Protein AF-A0A6M0CQG5-F1 (afdb_monomer_lite)

Structure (mmCIF, N/CA/C/O backbone):
data_AF-A0A6M0CQG5-F1
#
_entry.id   AF-A0A6M0CQG5-F1
#
loop_
_atom_site.group_PDB
_atom_site.id
_atom_site.type_symbol
_atom_site.label_atom_id
_atom_site.label_alt_id
_atom_site.label_comp_id
_atom_site.label_asym_id
_atom_site.label_entity_id
_atom_site.label_seq_id
_atom_site.pdbx_PDB_ins_code
_atom_site.Cartn_x
_atom_site.Cartn_y
_atom_site.Cartn_z
_atom_site.occupancy
_atom_site.B_iso_or_equiv
_atom_site.auth_seq_id
_atom_site.auth_comp_id
_atom_site.auth_asym_id
_atom_site.auth_atom_id
_atom_site.pdbx_PDB_model_num
ATOM 1 N N . MET A 1 1 ? -0.048 -61.254 57.001 1.00 40.28 1 MET A N 1
ATOM 2 C CA . MET A 1 1 ? 1.235 -60.521 56.912 1.00 40.28 1 MET A CA 1
ATOM 3 C C . MET A 1 1 ? 1.078 -59.416 55.870 1.00 40.28 1 MET A C 1
ATOM 5 O O . MET A 1 1 ? 0.752 -59.764 54.742 1.00 40.28 1 MET A O 1
ATOM 9 N N . PRO A 1 2 ? 1.202 -58.123 56.225 1.00 44.41 2 PRO A N 1
ATOM 10 C CA . PRO A 1 2 ? 0.969 -57.006 55.307 1.00 44.41 2 PRO A CA 1
ATOM 11 C C . PRO A 1 2 ? 2.276 -56.509 54.656 1.00 44.41 2 PRO A C 1
ATOM 13 O O . PRO A 1 2 ? 3.336 -56.550 55.277 1.00 44.41 2 PRO A O 1
ATOM 16 N N . ARG A 1 3 ? 2.204 -56.022 53.411 1.00 35.88 3 ARG A N 1
ATOM 17 C CA . ARG A 1 3 ? 3.265 -55.285 52.691 1.00 35.88 3 ARG A CA 1
ATOM 18 C C . ARG A 1 3 ? 2.619 -54.230 51.762 1.00 35.88 3 ARG A C 1
ATOM 20 O O . ARG A 1 3 ? 1.436 -54.364 51.466 1.00 35.88 3 ARG A O 1
ATOM 27 N N . PRO A 1 4 ? 3.333 -53.147 51.406 1.00 47.31 4 PRO A N 1
ATOM 28 C CA . PRO A 1 4 ? 2.963 -51.796 51.838 1.00 47.31 4 PRO A CA 1
ATOM 29 C C . PRO A 1 4 ? 2.294 -50.923 50.764 1.00 47.31 4 PRO A C 1
ATOM 31 O O . PRO A 1 4 ? 2.502 -51.101 49.568 1.00 47.31 4 PRO A O 1
ATOM 34 N N . LEU A 1 5 ? 1.544 -49.923 51.243 1.00 47.56 5 LEU A N 1
ATOM 35 C CA . LEU A 1 5 ? 0.998 -48.798 50.481 1.00 47.56 5 LEU A CA 1
ATOM 36 C C . LEU A 1 5 ? 2.144 -47.901 49.979 1.00 47.56 5 LEU A C 1
ATOM 38 O O . LEU A 1 5 ? 2.917 -47.378 50.782 1.00 47.56 5 LEU A O 1
ATOM 42 N N . THR A 1 6 ? 2.248 -47.694 48.668 1.00 47.50 6 THR A N 1
ATOM 43 C CA . THR A 1 6 ? 3.135 -46.682 48.076 1.00 47.50 6 THR A CA 1
ATOM 44 C C . THR A 1 6 ? 2.343 -45.388 47.885 1.00 47.50 6 THR A C 1
ATOM 46 O O . THR A 1 6 ? 1.406 -45.346 47.092 1.00 47.50 6 THR A O 1
ATOM 49 N N . LEU A 1 7 ? 2.697 -44.341 48.637 1.00 46.81 7 LEU A N 1
ATOM 50 C CA . LEU A 1 7 ? 2.220 -42.975 48.413 1.00 46.81 7 LEU A CA 1
ATOM 51 C C . LEU A 1 7 ? 2.876 -42.415 47.141 1.00 46.81 7 LEU A C 1
ATOM 53 O O . LEU A 1 7 ? 4.097 -42.295 47.079 1.00 46.81 7 LEU A O 1
ATOM 57 N N . LEU A 1 8 ? 2.063 -42.043 46.152 1.00 46.59 8 LEU A N 1
ATOM 58 C CA . LEU A 1 8 ? 2.478 -41.226 45.011 1.00 46.59 8 LEU A CA 1
ATOM 59 C C . LEU A 1 8 ? 2.167 -39.758 45.318 1.00 46.59 8 LEU A C 1
ATOM 61 O O . LEU A 1 8 ? 1.016 -39.328 45.303 1.00 46.59 8 LEU A O 1
ATOM 65 N N . THR A 1 9 ? 3.213 -38.993 45.611 1.00 47.16 9 THR A N 1
ATOM 66 C CA . THR A 1 9 ? 3.188 -37.536 45.737 1.00 47.16 9 THR A CA 1
ATOM 67 C C . THR A 1 9 ? 3.058 -36.925 44.339 1.00 47.16 9 THR A C 1
ATOM 69 O O . THR A 1 9 ? 4.005 -36.940 43.554 1.00 47.16 9 THR A O 1
ATOM 72 N N . GLY A 1 10 ? 1.873 -36.413 44.002 1.00 45.50 10 GLY A N 1
ATOM 73 C CA . GLY A 1 10 ? 1.642 -35.660 42.770 1.00 45.50 10 GLY A CA 1
ATOM 74 C C . GLY A 1 10 ? 2.235 -34.256 42.876 1.00 45.50 10 GLY A C 1
ATOM 75 O O . GLY A 1 10 ? 1.759 -33.438 43.659 1.00 45.50 10 GLY A O 1
ATOM 76 N N . ALA A 1 11 ? 3.281 -33.978 42.099 1.00 49.19 11 ALA A N 1
ATOM 77 C CA . ALA A 1 11 ? 3.847 -32.643 41.955 1.00 49.19 11 ALA A CA 1
ATOM 78 C C . ALA A 1 11 ? 2.941 -31.782 41.056 1.00 49.19 11 ALA A C 1
ATOM 80 O O . ALA A 1 11 ? 2.799 -32.053 39.863 1.00 49.19 11 ALA A O 1
ATOM 81 N N . CYS A 1 12 ? 2.333 -30.737 41.621 1.00 42.34 12 CYS A N 1
ATOM 82 C CA . CYS A 1 12 ? 1.650 -29.696 40.857 1.00 42.34 12 CYS A CA 1
ATOM 83 C C . CYS A 1 12 ? 2.680 -28.876 40.064 1.00 42.34 12 CYS A C 1
ATOM 85 O O . CYS A 1 12 ? 3.416 -28.073 40.636 1.00 42.34 12 CYS A O 1
ATOM 87 N N . LEU A 1 13 ? 2.719 -29.058 38.744 1.00 48.38 13 LEU A N 1
ATOM 88 C CA . LEU A 1 13 ? 3.405 -28.153 37.822 1.00 48.38 13 LEU A CA 1
ATOM 89 C C . LEU A 1 13 ? 2.593 -26.858 37.711 1.00 48.38 13 LEU A C 1
ATOM 91 O O . LEU A 1 13 ? 1.564 -26.806 37.040 1.00 48.38 13 LEU A O 1
ATOM 95 N N . ALA A 1 14 ? 3.062 -25.809 38.385 1.00 48.59 14 ALA A N 1
ATOM 96 C CA . ALA A 1 14 ? 2.605 -24.448 38.155 1.00 48.59 14 ALA A CA 1
ATOM 97 C C . ALA A 1 14 ? 3.059 -24.010 36.753 1.00 48.59 14 ALA A C 1
ATOM 99 O O . ALA A 1 14 ? 4.226 -23.685 36.533 1.00 48.59 14 ALA A O 1
ATOM 100 N N . ALA A 1 15 ? 2.140 -24.047 35.789 1.00 46.91 15 ALA A N 1
ATOM 101 C CA . ALA A 1 15 ? 2.347 -23.466 34.472 1.00 46.91 15 ALA A CA 1
ATOM 102 C C . ALA A 1 15 ? 2.323 -21.937 34.605 1.00 46.91 15 ALA A C 1
ATOM 104 O O . ALA A 1 15 ? 1.262 -21.316 34.647 1.00 46.91 15 ALA A O 1
ATOM 105 N N . SER A 1 16 ? 3.502 -21.328 34.711 1.00 46.59 16 SER A N 1
ATOM 106 C CA . SER A 1 16 ? 3.656 -19.881 34.590 1.00 46.59 16 SER A CA 1
ATOM 107 C C . SER A 1 16 ? 3.283 -19.467 33.168 1.00 46.59 16 SER A C 1
ATOM 109 O O . SER A 1 16 ? 4.044 -19.686 32.227 1.00 46.59 16 SER A O 1
ATOM 111 N N . CYS A 1 17 ? 2.100 -18.875 33.011 1.00 40.91 17 CYS A N 1
ATOM 112 C CA . CYS A 1 17 ? 1.673 -18.201 31.792 1.00 40.91 17 CYS A CA 1
ATOM 113 C C . CYS A 1 17 ? 2.569 -16.976 31.564 1.00 40.91 17 CYS A C 1
ATOM 115 O O . CYS A 1 17 ? 2.240 -15.865 31.975 1.00 40.91 17 CYS A O 1
ATOM 117 N N . ILE A 1 18 ? 3.725 -17.171 30.930 1.00 47.09 18 ILE A N 1
ATOM 118 C CA . ILE A 1 18 ? 4.478 -16.070 30.335 1.00 47.09 18 ILE A CA 1
ATOM 119 C C . ILE A 1 18 ? 3.593 -15.566 29.198 1.00 4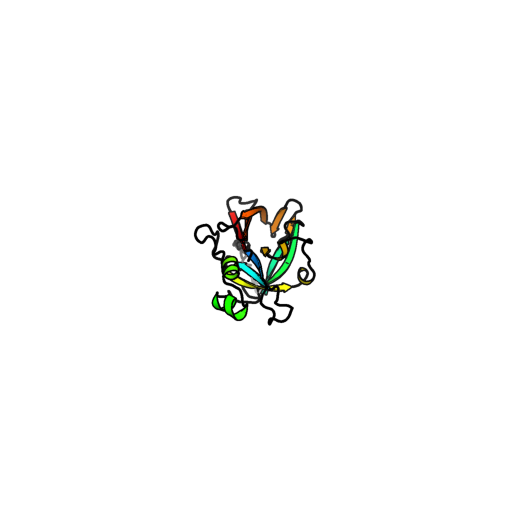7.09 18 ILE A C 1
ATOM 121 O O . ILE A 1 18 ? 3.453 -16.233 28.173 1.00 47.09 18 ILE A O 1
ATOM 125 N N . GLY A 1 19 ? 2.917 -14.438 29.422 1.00 40.25 19 GLY A N 1
ATOM 126 C CA . GLY A 1 19 ? 2.126 -13.773 28.398 1.00 40.25 19 GLY A CA 1
ATOM 127 C C . GLY A 1 19 ? 3.028 -13.481 27.207 1.00 40.25 19 GLY A C 1
ATOM 128 O O . GLY A 1 19 ? 3.882 -12.600 27.280 1.00 40.25 19 GLY A O 1
ATOM 129 N N . ALA A 1 20 ? 2.875 -14.253 26.133 1.00 45.75 20 ALA A N 1
ATOM 130 C CA . ALA A 1 20 ? 3.537 -13.974 24.875 1.00 45.75 20 ALA A CA 1
ATOM 131 C C . ALA A 1 20 ? 3.074 -12.585 24.428 1.00 45.75 20 ALA A C 1
ATOM 133 O O . ALA A 1 20 ? 1.896 -12.393 24.119 1.00 45.75 20 ALA A O 1
ATOM 134 N N . MET A 1 21 ? 3.976 -11.600 24.445 1.00 52.56 21 MET A N 1
ATOM 135 C CA . MET A 1 21 ? 3.688 -10.312 23.827 1.00 52.56 21 MET A CA 1
ATOM 136 C C . MET A 1 21 ? 3.364 -10.583 22.361 1.00 52.56 21 MET A C 1
ATOM 138 O O . MET A 1 21 ? 4.196 -11.110 21.621 1.00 52.56 21 MET A O 1
ATOM 142 N N . ALA A 1 22 ? 2.129 -10.284 21.962 1.00 64.50 22 ALA A N 1
ATOM 143 C CA . ALA A 1 22 ? 1.712 -10.429 20.580 1.00 64.50 22 ALA A CA 1
ATOM 144 C C . ALA A 1 22 ? 2.626 -9.567 19.701 1.00 64.50 22 ALA A C 1
ATOM 146 O O . ALA A 1 22 ? 2.852 -8.393 20.008 1.00 64.50 22 ALA A O 1
ATOM 147 N N . ALA A 1 23 ? 3.156 -10.154 18.626 1.00 73.62 23 ALA A N 1
ATOM 148 C CA . ALA A 1 23 ? 3.968 -9.424 17.661 1.00 73.62 23 ALA A CA 1
ATOM 149 C C . ALA A 1 23 ? 3.210 -8.176 17.162 1.00 73.62 23 ALA A C 1
ATOM 151 O O . ALA A 1 23 ? 1.973 -8.205 17.063 1.00 73.62 23 ALA A O 1
ATOM 152 N N . PRO A 1 24 ? 3.916 -7.070 16.862 1.00 83.31 24 PRO A N 1
ATOM 153 C CA . PRO A 1 24 ? 3.273 -5.900 16.285 1.00 83.31 24 PRO A CA 1
ATOM 154 C C . PRO A 1 24 ? 2.541 -6.283 14.985 1.00 83.31 24 PRO A C 1
ATOM 156 O O . PRO A 1 24 ? 2.992 -7.182 14.270 1.00 83.31 24 PRO A O 1
ATOM 159 N N . PRO A 1 25 ? 1.405 -5.640 14.666 1.00 91.94 25 PRO A N 1
ATOM 160 C CA . PRO A 1 25 ? 0.670 -5.923 13.447 1.00 91.94 25 PRO A CA 1
ATOM 161 C C . PRO A 1 25 ? 1.518 -5.554 12.235 1.00 91.94 25 PRO A C 1
ATOM 163 O O . PRO A 1 25 ? 2.203 -4.531 12.235 1.00 91.94 25 PRO A O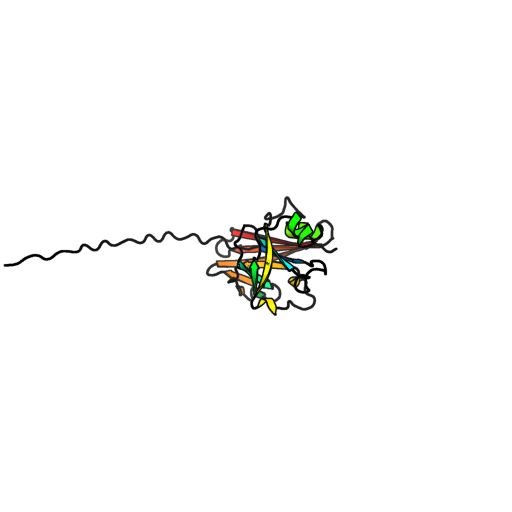 1
ATOM 166 N N . LEU A 1 26 ? 1.430 -6.365 11.186 1.00 95.31 26 LEU A N 1
ATOM 167 C CA . LEU A 1 26 ? 2.084 -6.079 9.919 1.00 95.31 26 LEU A CA 1
ATOM 168 C C . LEU A 1 26 ? 1.174 -5.206 9.052 1.00 95.31 26 LEU A C 1
ATOM 170 O O . LEU A 1 26 ? 0.262 -5.712 8.397 1.00 95.31 26 LEU A O 1
ATOM 174 N N . PHE A 1 27 ? 1.438 -3.904 9.056 1.00 97.31 27 PHE A N 1
ATOM 175 C CA . PHE A 1 27 ? 0.874 -2.952 8.102 1.00 97.31 27 PHE A CA 1
ATOM 176 C C . PHE A 1 27 ? 1.937 -2.566 7.074 1.00 97.31 27 PHE A C 1
ATOM 178 O O . PHE A 1 27 ? 3.119 -2.475 7.406 1.00 97.31 27 PHE A O 1
ATOM 185 N N . GLY A 1 28 ? 1.523 -2.343 5.831 1.00 97.31 28 GLY A N 1
ATOM 186 C CA . GLY A 1 28 ? 2.416 -1.918 4.756 1.00 97.31 28 GLY A CA 1
ATOM 187 C C . GLY A 1 28 ? 1.646 -1.383 3.559 1.00 97.31 28 GLY A C 1
ATOM 188 O O . GLY A 1 28 ? 0.418 -1.384 3.559 1.00 97.31 28 GLY A O 1
ATOM 189 N N . GLY A 1 29 ? 2.357 -0.901 2.551 1.00 96.94 29 GLY A N 1
ATOM 190 C CA . GLY A 1 29 ? 1.768 -0.441 1.298 1.00 96.94 29 GLY A CA 1
ATOM 191 C C . GLY A 1 29 ? 1.691 -1.555 0.260 1.00 96.94 29 GLY A C 1
ATOM 192 O O . GLY A 1 29 ? 2.399 -2.560 0.348 1.00 96.94 29 GLY A O 1
ATOM 193 N N . TRP A 1 30 ? 0.872 -1.362 -0.765 1.00 96.50 30 TRP A N 1
ATOM 194 C CA . TRP A 1 30 ? 1.010 -2.092 -2.020 1.00 96.50 30 TRP A CA 1
ATOM 195 C C . TRP A 1 30 ? 0.825 -1.178 -3.216 1.00 96.50 30 TRP A C 1
ATOM 197 O O . TRP A 1 30 ? 0.137 -0.159 -3.138 1.00 96.50 30 TRP A O 1
ATOM 207 N N . ARG A 1 31 ? 1.424 -1.590 -4.329 1.00 94.81 31 ARG A N 1
ATOM 208 C CA . ARG A 1 31 ? 1.304 -0.954 -5.638 1.00 94.81 31 ARG A CA 1
ATOM 209 C C . ARG A 1 31 ? 0.990 -2.019 -6.670 1.00 94.81 31 ARG A C 1
ATOM 211 O O . ARG A 1 31 ? 1.568 -3.099 -6.625 1.00 94.81 31 ARG A O 1
ATOM 218 N N . ASN A 1 32 ? 0.085 -1.723 -7.586 1.00 91.69 32 ASN A N 1
ATOM 219 C CA . ASN A 1 32 ? -0.131 -2.501 -8.791 1.00 91.69 32 ASN A CA 1
ATOM 220 C C . ASN A 1 32 ? 0.505 -1.743 -9.945 1.00 91.69 32 ASN A C 1
ATOM 222 O O . ASN A 1 32 ? 0.042 -0.657 -10.286 1.00 91.69 32 ASN A O 1
ATOM 226 N N . LEU A 1 33 ? 1.568 -2.299 -10.505 1.00 89.81 33 LEU A N 1
ATOM 227 C CA . LEU A 1 33 ? 2.351 -1.632 -11.534 1.00 89.81 33 LEU A CA 1
ATOM 228 C C . LEU A 1 33 ? 2.287 -2.434 -12.817 1.00 89.81 33 LEU A C 1
ATOM 230 O O . LEU A 1 33 ? 2.241 -3.669 -12.784 1.00 89.81 33 LEU A O 1
ATOM 234 N N . ALA A 1 34 ? 2.292 -1.718 -13.935 1.00 81.25 34 ALA A N 1
ATOM 235 C CA . ALA A 1 34 ? 2.443 -2.373 -15.211 1.00 81.25 34 ALA A CA 1
ATOM 236 C C . ALA A 1 34 ? 3.860 -2.931 -15.341 1.00 81.25 34 ALA A C 1
ATOM 238 O O . ALA A 1 34 ? 4.827 -2.292 -14.943 1.00 81.25 34 ALA A O 1
ATOM 239 N N . THR A 1 35 ? 3.982 -4.129 -15.890 1.00 64.25 35 THR A N 1
ATOM 240 C CA . THR A 1 35 ? 5.252 -4.646 -16.410 1.00 64.25 35 THR A CA 1
ATOM 241 C C . THR A 1 35 ? 5.074 -4.788 -17.917 1.00 64.25 35 THR A C 1
ATOM 243 O O . THR A 1 35 ? 3.955 -5.024 -18.378 1.00 64.25 35 THR A O 1
ATOM 246 N N . THR A 1 36 ? 6.119 -4.582 -18.713 1.00 57.22 36 THR A N 1
ATOM 247 C CA . THR A 1 36 ? 5.973 -4.496 -20.175 1.00 57.22 36 THR A CA 1
ATOM 248 C C . THR A 1 36 ? 5.469 -5.795 -20.826 1.00 57.22 36 THR A C 1
ATOM 250 O O . THR A 1 36 ? 5.576 -6.892 -20.278 1.00 57.22 36 THR A O 1
ATOM 253 N N . ALA A 1 37 ? 4.877 -5.634 -22.016 1.00 45.53 37 ALA A N 1
ATOM 254 C CA . ALA A 1 37 ? 3.989 -6.570 -22.721 1.00 45.53 37 ALA A CA 1
ATOM 255 C C . ALA A 1 37 ? 4.598 -7.913 -23.187 1.00 45.53 37 ALA A C 1
ATOM 257 O O . ALA A 1 37 ? 3.885 -8.742 -23.752 1.00 45.53 37 ALA A O 1
ATOM 258 N N . GLU A 1 38 ? 5.898 -8.151 -22.986 1.00 46.69 38 GLU A N 1
ATOM 259 C CA . GLU A 1 38 ? 6.504 -9.477 -23.220 1.00 46.69 38 GLU A CA 1
ATOM 260 C C . GLU A 1 38 ? 6.279 -10.435 -22.040 1.00 46.69 38 GLU A C 1
ATOM 262 O O . GLU A 1 38 ? 6.461 -11.650 -22.158 1.00 46.69 38 GLU A O 1
ATOM 267 N N . ALA A 1 39 ? 5.834 -9.894 -20.908 1.00 43.75 39 ALA A N 1
ATOM 268 C CA . ALA A 1 39 ? 5.347 -10.659 -19.784 1.00 43.75 39 ALA A CA 1
ATOM 269 C C . ALA A 1 39 ? 3.999 -11.311 -20.170 1.00 43.75 39 ALA A C 1
ATOM 271 O O . ALA A 1 39 ? 3.136 -10.637 -20.741 1.00 43.75 39 ALA A O 1
ATOM 272 N N . PRO A 1 40 ? 3.768 -12.616 -19.916 1.00 41.59 40 PRO A N 1
ATOM 273 C CA . PRO A 1 40 ? 2.482 -13.244 -20.219 1.00 41.59 40 PRO A CA 1
ATOM 274 C C . PRO A 1 40 ? 1.358 -12.401 -19.608 1.00 41.59 40 PRO A C 1
ATOM 276 O O . PRO A 1 40 ? 1.471 -12.065 -18.440 1.00 41.59 40 PRO A O 1
ATOM 279 N N . VAL A 1 41 ? 0.288 -12.105 -20.364 1.00 39.72 41 VAL A N 1
ATOM 280 C CA . VAL A 1 41 ? -0.887 -11.220 -20.086 1.00 39.72 41 VAL A CA 1
ATOM 281 C C . VAL A 1 41 ? -1.365 -11.124 -18.616 1.00 39.72 41 VAL A C 1
ATOM 283 O O . VAL A 1 41 ? -2.020 -10.173 -18.206 1.00 39.72 41 VAL A O 1
ATOM 286 N N . ARG A 1 42 ? -1.035 -12.107 -17.779 1.00 43.41 42 ARG A N 1
ATOM 287 C CA . ARG A 1 42 ? -1.223 -12.112 -16.324 1.00 43.41 42 ARG A CA 1
ATOM 288 C C . ARG A 1 42 ? -0.294 -11.160 -15.542 1.00 43.41 42 ARG A C 1
ATOM 290 O O . ARG A 1 42 ? -0.583 -10.903 -14.375 1.00 43.41 42 ARG A O 1
ATOM 297 N N . GLU A 1 43 ? 0.799 -10.693 -16.140 1.00 50.75 43 GLU A N 1
ATOM 298 C CA . GLU A 1 43 ? 1.881 -9.927 -15.502 1.00 50.75 43 GLU A CA 1
ATOM 299 C C . GLU A 1 43 ? 1.826 -8.421 -15.800 1.00 50.75 43 GLU A C 1
ATOM 301 O O . GLU A 1 43 ? 2.344 -7.654 -15.000 1.00 50.75 43 GLU A O 1
ATOM 306 N N . GLU A 1 44 ? 1.066 -7.969 -16.809 1.00 52.84 44 GLU A N 1
ATOM 307 C CA . GLU A 1 44 ? 0.888 -6.542 -17.164 1.00 52.84 44 GLU A CA 1
ATOM 308 C C . GLU A 1 44 ? 0.352 -5.652 -16.025 1.00 52.84 44 GLU A C 1
ATOM 310 O O . GLU A 1 44 ? 0.238 -4.446 -16.189 1.00 52.84 44 GLU A O 1
ATOM 315 N N . ASN A 1 45 ? -0.036 -6.226 -14.886 1.00 74.88 45 ASN A N 1
ATOM 316 C CA . ASN A 1 45 ? -0.512 -5.535 -13.691 1.00 74.88 45 ASN A CA 1
ATOM 317 C C . ASN A 1 45 ? -0.131 -6.356 -12.452 1.00 74.88 45 ASN A C 1
ATOM 319 O O . ASN A 1 45 ? -0.954 -7.078 -11.860 1.00 74.88 45 ASN A O 1
ATOM 323 N N . MET A 1 46 ? 1.152 -6.287 -12.102 1.00 86.94 46 MET A N 1
ATOM 324 C CA . MET A 1 46 ? 1.735 -7.063 -11.020 1.00 86.94 46 MET A CA 1
ATOM 325 C C . MET A 1 46 ? 1.670 -6.292 -9.693 1.00 86.94 46 MET A C 1
ATOM 327 O O . MET A 1 46 ? 2.119 -5.145 -9.615 1.00 86.94 46 MET A O 1
ATOM 331 N N . PRO A 1 47 ? 1.122 -6.901 -8.624 1.00 93.81 47 PRO A N 1
ATOM 332 C CA . PRO A 1 47 ? 1.130 -6.288 -7.313 1.00 93.81 47 PRO A CA 1
ATOM 333 C C . PRO A 1 47 ? 2.486 -6.482 -6.626 1.00 93.81 47 PRO A C 1
ATOM 335 O O . PRO A 1 47 ? 3.054 -7.577 -6.615 1.00 93.81 47 PRO A O 1
ATOM 338 N N . PHE A 1 48 ? 2.957 -5.425 -5.979 1.00 97.25 48 PHE A N 1
ATOM 339 C CA . PHE A 1 48 ? 4.150 -5.405 -5.146 1.00 97.25 48 PHE A CA 1
ATOM 340 C C . PHE A 1 48 ? 3.791 -4.942 -3.737 1.00 97.25 48 PHE A C 1
ATOM 342 O O . PHE A 1 48 ? 2.979 -4.032 -3.566 1.00 97.25 48 PHE A O 1
ATOM 349 N N . ALA A 1 49 ? 4.392 -5.566 -2.728 1.00 97.88 49 ALA A N 1
ATOM 350 C CA . ALA A 1 49 ? 4.287 -5.142 -1.338 1.00 97.88 49 ALA A CA 1
ATOM 351 C C . ALA A 1 49 ? 5.400 -4.155 -1.004 1.00 97.88 49 ALA A C 1
ATOM 353 O O . ALA A 1 49 ? 6.529 -4.336 -1.451 1.00 97.88 49 ALA A O 1
ATOM 354 N N . MET A 1 50 ? 5.088 -3.193 -0.146 1.00 97.94 50 MET A N 1
ATOM 355 C CA . MET A 1 50 ? 6.020 -2.275 0.498 1.00 97.94 50 MET A CA 1
ATOM 356 C C . MET A 1 50 ? 5.906 -2.508 2.007 1.00 97.94 50 MET A C 1
ATOM 358 O O . MET A 1 50 ? 4.998 -1.986 2.653 1.00 97.94 50 MET A O 1
ATOM 362 N N . LEU A 1 51 ? 6.762 -3.363 2.568 1.00 97.75 51 LEU A N 1
ATOM 363 C CA . LEU A 1 51 ? 6.647 -3.805 3.962 1.00 97.75 51 LEU A CA 1
ATOM 364 C C . LEU A 1 51 ? 7.780 -3.233 4.823 1.00 97.75 51 LEU A C 1
ATOM 366 O O . LEU A 1 51 ? 8.910 -3.137 4.350 1.00 97.75 51 LEU A O 1
ATOM 370 N N . PRO A 1 52 ? 7.521 -2.891 6.097 1.00 96.00 52 PRO A N 1
ATOM 371 C CA . PRO A 1 52 ? 8.540 -2.326 6.985 1.00 96.00 52 PRO A CA 1
ATOM 372 C C . PRO A 1 52 ? 9.552 -3.362 7.495 1.00 96.00 52 PRO A C 1
ATOM 374 O O . PRO A 1 52 ? 10.572 -2.991 8.068 1.00 96.00 52 PRO A O 1
ATOM 377 N N . VAL A 1 53 ? 9.261 -4.655 7.332 1.00 96.00 53 VAL A N 1
ATOM 378 C CA . VAL A 1 53 ? 10.076 -5.769 7.829 1.00 96.00 53 VAL A CA 1
ATOM 379 C C . VAL A 1 53 ? 10.089 -6.916 6.830 1.00 96.00 53 VAL A C 1
ATOM 381 O O . VAL A 1 53 ? 9.220 -7.013 5.959 1.00 96.00 53 VAL A O 1
ATOM 384 N N . GLU A 1 54 ? 11.073 -7.802 6.967 1.00 96.88 54 GLU A N 1
ATOM 385 C CA . GLU A 1 54 ? 11.142 -9.010 6.157 1.00 96.88 54 GLU A CA 1
ATOM 386 C C . GLU A 1 54 ? 10.046 -10.001 6.559 1.00 96.88 54 GLU A C 1
ATOM 388 O O . GLU A 1 54 ? 9.732 -10.164 7.739 1.00 96.88 54 GLU A O 1
ATOM 393 N N . VAL A 1 55 ? 9.458 -10.670 5.566 1.00 97.31 55 VAL A N 1
ATOM 394 C CA . VAL A 1 55 ? 8.412 -11.673 5.770 1.00 97.31 55 VAL A CA 1
ATOM 395 C C . VAL A 1 55 ? 8.675 -12.905 4.917 1.00 97.31 55 VAL A C 1
ATOM 397 O O . VAL A 1 55 ? 9.291 -12.833 3.854 1.00 97.31 55 VAL A O 1
ATOM 400 N N . ALA A 1 56 ? 8.175 -14.052 5.369 1.00 97.06 56 ALA A N 1
ATOM 401 C CA . ALA A 1 56 ? 8.332 -15.302 4.642 1.00 97.06 56 ALA A CA 1
ATOM 402 C C . ALA A 1 56 ? 7.490 -15.323 3.354 1.00 97.06 56 ALA A C 1
ATOM 404 O O . ALA A 1 56 ? 6.364 -14.811 3.313 1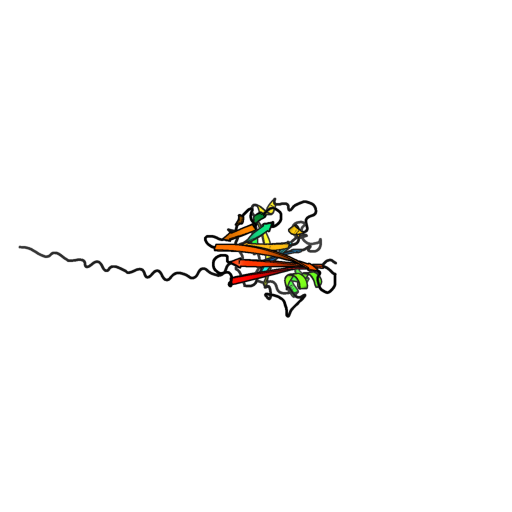.00 97.06 56 ALA A O 1
ATOM 405 N N . ARG A 1 57 ? 7.986 -16.018 2.324 1.00 97.19 57 ARG A N 1
ATOM 406 C CA . ARG A 1 57 ? 7.165 -16.429 1.175 1.00 97.19 57 ARG A CA 1
ATOM 407 C C . ARG A 1 57 ? 5.940 -17.210 1.673 1.00 97.19 57 ARG A C 1
ATOM 409 O O . ARG A 1 57 ? 6.051 -18.039 2.570 1.00 97.19 57 ARG A O 1
ATOM 416 N N . GLY A 1 58 ? 4.780 -16.947 1.081 1.00 96.88 58 GLY A N 1
ATOM 417 C CA . GLY A 1 58 ? 3.493 -17.491 1.510 1.00 96.88 58 GLY A CA 1
ATOM 418 C C . GLY A 1 58 ? 2.779 -16.643 2.567 1.00 96.88 58 GLY A C 1
ATOM 419 O O . GLY A 1 58 ? 1.627 -16.936 2.881 1.00 96.88 58 GLY A O 1
ATOM 420 N N . THR A 1 59 ? 3.405 -15.577 3.089 1.00 97.50 59 THR A N 1
ATOM 421 C CA . THR A 1 59 ? 2.713 -14.606 3.953 1.00 97.50 59 THR A CA 1
ATOM 422 C C . THR A 1 59 ? 1.529 -14.009 3.201 1.00 97.50 59 THR A C 1
ATOM 424 O O . THR A 1 59 ? 1.678 -13.537 2.072 1.00 97.50 59 THR A O 1
ATOM 427 N N . ARG A 1 60 ? 0.349 -14.034 3.827 1.00 97.06 60 ARG A N 1
ATOM 428 C CA . ARG A 1 60 ? -0.899 -13.525 3.253 1.00 97.06 60 ARG A CA 1
ATOM 429 C C . ARG A 1 60 ? -1.285 -12.204 3.894 1.00 97.06 60 ARG A C 1
ATOM 431 O O . ARG A 1 60 ? -1.314 -12.082 5.118 1.00 97.06 60 ARG A O 1
ATOM 438 N N . LEU A 1 61 ? -1.630 -11.245 3.049 1.00 97.62 61 LEU A N 1
ATOM 439 C CA . LEU A 1 61 ? -2.105 -9.922 3.425 1.00 97.62 61 LEU A CA 1
ATOM 440 C C . LEU A 1 61 ? -3.431 -9.651 2.717 1.00 97.62 61 LEU A C 1
ATOM 442 O O . LEU A 1 61 ? -3.678 -10.138 1.609 1.00 97.62 61 LEU A O 1
ATOM 446 N N . ALA A 1 62 ? -4.294 -8.884 3.368 1.00 96.75 62 ALA A N 1
ATOM 447 C CA . ALA A 1 62 ? -5.500 -8.355 2.755 1.00 96.75 62 ALA A CA 1
ATOM 448 C C . ALA A 1 62 ? -5.246 -6.913 2.316 1.00 96.75 62 ALA A C 1
ATOM 450 O O . ALA A 1 62 ? -4.507 -6.177 2.972 1.00 96.75 62 ALA A O 1
ATOM 451 N N . LEU A 1 63 ? -5.885 -6.500 1.225 1.00 95.12 63 LEU A N 1
ATOM 452 C CA . LEU A 1 63 ? -5.973 -5.084 0.888 1.00 95.12 63 LEU A CA 1
ATOM 453 C C . LEU A 1 63 ? -7.151 -4.450 1.615 1.00 95.12 63 LEU A C 1
ATOM 455 O O . LEU A 1 63 ? -8.156 -5.115 1.889 1.00 95.12 63 LEU A O 1
ATOM 459 N N . LEU A 1 64 ? -7.040 -3.159 1.895 1.00 95.25 64 LEU A N 1
ATOM 460 C CA . LEU A 1 64 ? -8.157 -2.357 2.360 1.00 95.25 64 LEU A CA 1
ATOM 461 C C . LEU A 1 64 ? -8.809 -1.611 1.187 1.00 95.25 64 LEU A C 1
ATOM 463 O O . LEU A 1 64 ? -8.209 -0.706 0.616 1.00 95.25 64 LEU A O 1
ATOM 467 N N . ASP A 1 65 ? -10.070 -1.924 0.890 1.00 93.31 65 ASP A N 1
ATOM 468 C CA . ASP A 1 65 ? -10.952 -1.050 0.113 1.00 93.31 65 ASP A CA 1
ATOM 469 C C . ASP A 1 65 ? -11.602 -0.051 1.082 1.00 93.31 65 ASP A C 1
ATOM 471 O O . ASP A 1 65 ? -12.623 -0.318 1.731 1.00 93.31 65 ASP A O 1
ATOM 475 N N . ALA A 1 66 ? -10.951 1.104 1.232 1.00 88.25 66 ALA A N 1
ATOM 476 C CA . ALA A 1 66 ? -11.368 2.141 2.168 1.00 88.25 66 ALA A CA 1
ATOM 477 C C . ALA A 1 66 ? -12.684 2.821 1.758 1.00 88.25 66 ALA A C 1
ATOM 479 O O . ALA A 1 66 ? -13.411 3.300 2.639 1.00 88.25 66 ALA A O 1
ATOM 480 N N . ARG A 1 67 ? -13.008 2.838 0.456 1.00 87.69 67 ARG A N 1
ATOM 481 C CA . ARG A 1 67 ? -14.264 3.389 -0.071 1.00 87.69 67 ARG A CA 1
ATOM 482 C C . ARG A 1 67 ? -15.449 2.512 0.297 1.00 87.69 67 ARG A C 1
ATOM 484 O O . ARG A 1 67 ? -16.446 3.012 0.808 1.00 87.69 67 ARG A O 1
ATOM 491 N N . ARG A 1 68 ? -15.331 1.202 0.086 1.00 91.25 68 ARG A N 1
ATOM 492 C CA . ARG A 1 68 ? -16.392 0.232 0.394 1.00 91.25 68 ARG A CA 1
ATOM 493 C C . ARG A 1 68 ? -16.357 -0.283 1.830 1.00 91.25 68 ARG A C 1
ATOM 495 O O . ARG A 1 68 ? -17.191 -1.115 2.178 1.00 91.25 68 ARG A O 1
ATOM 502 N N . LYS A 1 69 ? -15.410 0.192 2.649 1.00 92.12 69 LYS A N 1
ATOM 503 C CA . LYS A 1 69 ? -15.195 -0.249 4.036 1.00 92.12 69 LYS A CA 1
ATOM 504 C C . LYS A 1 69 ? -15.125 -1.775 4.110 1.00 92.12 69 LYS A C 1
ATOM 506 O O . LYS A 1 69 ? -15.871 -2.420 4.844 1.00 92.12 69 LYS A O 1
ATOM 511 N N . ARG A 1 70 ? -14.212 -2.355 3.330 1.00 94.00 70 ARG A N 1
ATOM 512 C CA . ARG A 1 70 ? -13.994 -3.803 3.283 1.00 94.00 70 ARG A CA 1
ATOM 513 C C . ARG A 1 70 ? -12.512 -4.138 3.208 1.00 94.00 70 ARG A C 1
ATOM 515 O O . ARG A 1 70 ? -11.760 -3.489 2.493 1.00 94.00 70 ARG A O 1
ATOM 522 N N . THR A 1 71 ? -12.114 -5.208 3.883 1.00 94.62 71 THR A N 1
ATOM 523 C CA . THR A 1 71 ? -10.842 -5.886 3.623 1.00 94.62 71 THR A CA 1
ATOM 524 C C . THR A 1 71 ? -11.059 -7.021 2.623 1.00 94.62 71 THR A C 1
ATOM 526 O O . THR A 1 71 ? -12.057 -7.742 2.690 1.00 94.62 71 THR A O 1
ATOM 529 N N . VAL A 1 72 ? -10.158 -7.163 1.652 1.00 93.75 72 VAL A N 1
ATOM 530 C CA . VAL A 1 72 ? -10.267 -8.168 0.585 1.00 93.75 72 VAL A CA 1
ATOM 531 C C . VAL A 1 72 ? -9.000 -9.002 0.560 1.00 93.75 72 VAL A C 1
ATOM 533 O O . VAL A 1 72 ? -7.902 -8.478 0.377 1.00 93.75 72 VAL A O 1
ATOM 536 N N . CYS A 1 73 ? -9.151 -10.309 0.748 1.00 91.50 73 CYS A N 1
ATOM 537 C CA . CYS A 1 73 ? -8.034 -11.241 0.817 1.00 91.50 73 CYS A CA 1
ATOM 538 C C . CYS A 1 73 ? -8.008 -12.170 -0.419 1.00 91.50 73 CYS A C 1
ATOM 540 O O . CYS A 1 73 ? -9.068 -12.552 -0.906 1.00 91.50 73 CYS A O 1
ATOM 542 N N . CYS A 1 74 ? -6.851 -12.559 -0.962 1.00 91.81 74 CYS A N 1
ATOM 543 C CA . CYS A 1 74 ? -5.509 -12.290 -0.435 1.00 91.81 74 CYS A CA 1
ATOM 544 C C . CYS A 1 74 ? -4.504 -11.879 -1.511 1.00 91.81 74 CYS A C 1
ATOM 546 O O . CYS A 1 74 ? -4.538 -12.362 -2.641 1.00 91.81 74 CYS A O 1
ATOM 548 N N . LEU A 1 75 ? -3.551 -11.041 -1.111 1.00 95.06 75 LEU A N 1
ATOM 549 C CA . LEU A 1 75 ? -2.241 -10.950 -1.742 1.00 95.06 75 LEU A CA 1
ATOM 550 C C . LEU A 1 75 ? -1.278 -11.852 -0.965 1.00 95.06 75 LEU A C 1
ATOM 552 O O . LEU A 1 75 ? -1.158 -11.743 0.254 1.00 95.06 75 LEU A O 1
ATOM 556 N N . GLU A 1 76 ? -0.615 -12.764 -1.666 1.00 97.06 76 GLU A N 1
ATOM 557 C CA . GLU A 1 76 ? 0.370 -13.690 -1.106 1.00 97.06 76 GLU A CA 1
ATOM 558 C C . GLU A 1 76 ? 1.776 -13.277 -1.542 1.00 97.06 76 GLU A C 1
ATOM 560 O O . GLU A 1 76 ? 2.010 -13.035 -2.726 1.00 97.06 76 GLU A O 1
ATOM 565 N N . VAL A 1 77 ? 2.715 -13.204 -0.599 1.00 97.94 77 VAL A N 1
ATOM 566 C CA . VAL A 1 77 ? 4.127 -12.915 -0.878 1.00 97.94 77 VAL A CA 1
ATOM 567 C C . VAL A 1 77 ? 4.756 -14.089 -1.619 1.00 97.94 77 VAL A C 1
ATOM 569 O O . VAL A 1 77 ? 4.796 -15.204 -1.101 1.00 97.94 77 VAL A O 1
ATOM 572 N N . VAL A 1 78 ? 5.286 -13.844 -2.819 1.00 96.88 78 VAL A N 1
ATOM 573 C CA . VAL A 1 78 ? 5.863 -14.889 -3.685 1.00 96.88 78 VAL A CA 1
ATOM 574 C C . VAL A 1 78 ? 7.360 -14.726 -3.932 1.00 96.88 78 VAL A C 1
ATOM 576 O O . VAL A 1 78 ? 7.944 -15.516 -4.674 1.00 96.88 78 VAL A O 1
ATOM 579 N N . SER A 1 79 ? 8.032 -13.785 -3.274 1.00 97.31 79 SER A N 1
ATOM 580 C CA . SER A 1 79 ? 9.484 -13.593 -3.368 1.00 97.31 79 SER A CA 1
ATOM 581 C C . SER A 1 79 ? 10.137 -13.400 -1.999 1.00 97.31 79 SER A C 1
ATOM 583 O O . SER A 1 79 ? 9.459 -13.231 -0.992 1.00 97.31 79 SER A O 1
ATOM 585 N N . VAL A 1 80 ? 11.469 -13.425 -1.990 1.00 97.00 80 VAL A N 1
ATOM 586 C CA . VAL A 1 80 ? 12.291 -12.740 -0.977 1.00 97.00 80 VAL A CA 1
ATOM 587 C C . VAL A 1 80 ? 12.244 -11.218 -1.224 1.00 97.00 80 VAL A C 1
ATOM 589 O O . VAL A 1 80 ? 11.688 -10.819 -2.261 1.00 97.00 80 VAL A O 1
ATOM 592 N N . PRO A 1 81 ? 12.801 -10.360 -0.343 1.00 98.25 81 PRO A N 1
ATOM 593 C CA . PRO A 1 81 ? 12.949 -8.942 -0.656 1.00 98.25 81 PRO A CA 1
ATOM 594 C C . PRO A 1 81 ? 13.659 -8.754 -2.003 1.00 98.25 81 PRO A C 1
ATOM 596 O O . PRO A 1 81 ? 14.695 -9.362 -2.267 1.00 98.25 81 PRO A O 1
ATOM 599 N N . LEU A 1 82 ? 13.067 -7.952 -2.881 1.00 97.94 82 LEU A N 1
ATOM 600 C CA . LEU A 1 82 ? 13.587 -7.659 -4.208 1.00 97.94 82 LEU A CA 1
ATOM 601 C C . LEU A 1 82 ? 14.552 -6.482 -4.127 1.00 97.94 82 LEU A C 1
ATOM 603 O O . LEU A 1 82 ? 14.267 -5.487 -3.462 1.00 97.94 82 LEU A O 1
ATOM 607 N N . GLU A 1 83 ? 15.667 -6.580 -4.841 1.00 97.44 83 GLU A N 1
ATOM 608 C CA . GLU A 1 83 ? 16.624 -5.491 -5.033 1.00 97.44 83 GLU A CA 1
ATOM 609 C C . GLU A 1 83 ? 16.292 -4.687 -6.298 1.00 97.44 83 GLU A C 1
ATOM 611 O O . GLU A 1 83 ? 15.638 -5.190 -7.216 1.00 97.44 83 GLU A O 1
ATOM 616 N N . ASP A 1 84 ? 16.774 -3.446 -6.376 1.00 96.69 84 ASP A N 1
ATOM 617 C CA . ASP A 1 84 ? 16.489 -2.543 -7.502 1.00 96.69 84 ASP A CA 1
ATOM 618 C C . ASP A 1 84 ? 16.905 -3.107 -8.868 1.00 96.69 84 ASP A C 1
ATOM 620 O O . ASP A 1 84 ? 16.131 -2.959 -9.813 1.00 96.69 84 ASP A O 1
ATOM 624 N N . PRO A 1 85 ? 18.048 -3.811 -9.024 1.00 96.38 85 PRO A N 1
ATOM 625 C CA . PRO A 1 85 ? 18.373 -4.458 -10.293 1.00 96.38 85 PRO A CA 1
ATOM 626 C C . PRO A 1 85 ? 17.330 -5.498 -10.718 1.00 96.38 85 PRO A C 1
ATOM 628 O O . PRO A 1 85 ? 17.051 -5.632 -11.906 1.00 96.38 85 PRO A O 1
ATOM 631 N N . VAL A 1 86 ? 16.711 -6.214 -9.772 1.00 94.81 86 VAL A N 1
ATOM 632 C CA . VAL A 1 86 ? 15.652 -7.183 -10.090 1.00 94.81 86 VAL A CA 1
ATOM 633 C C . VAL A 1 86 ? 14.385 -6.453 -10.527 1.00 94.81 86 VAL A C 1
ATOM 635 O O . VAL A 1 86 ? 13.802 -6.815 -11.546 1.00 94.81 86 VAL A O 1
ATOM 638 N N . LEU A 1 87 ? 13.979 -5.408 -9.801 1.00 94.06 87 LEU A N 1
ATOM 639 C CA . LEU A 1 87 ? 12.831 -4.570 -10.169 1.00 94.06 87 LEU A CA 1
ATOM 640 C C . LEU A 1 87 ? 13.004 -3.961 -11.569 1.00 94.06 87 LEU A C 1
ATOM 642 O O . LEU A 1 87 ? 12.092 -4.028 -12.385 1.00 94.06 87 LEU A O 1
ATOM 646 N N . ARG A 1 88 ? 14.202 -3.456 -11.872 1.00 93.25 88 ARG A N 1
ATOM 647 C CA . ARG A 1 88 ? 14.513 -2.812 -13.150 1.00 93.25 88 ARG A CA 1
ATOM 648 C C . ARG A 1 88 ? 14.626 -3.786 -14.312 1.00 93.25 88 ARG A C 1
ATOM 650 O O . ARG A 1 88 ? 14.126 -3.498 -15.381 1.00 93.25 88 ARG A O 1
ATOM 657 N N . HIS A 1 89 ? 15.313 -4.913 -14.140 1.00 90.12 89 HIS A N 1
ATOM 658 C CA . HIS A 1 89 ? 15.667 -5.770 -15.279 1.00 90.12 89 HIS A CA 1
ATOM 659 C C . HIS A 1 89 ? 14.752 -6.976 -15.454 1.00 90.12 89 HIS A C 1
ATOM 661 O O . HIS A 1 89 ? 14.593 -7.456 -16.569 1.00 90.12 89 HIS A O 1
ATOM 667 N N . ARG A 1 90 ? 14.169 -7.497 -14.368 1.00 89.06 90 ARG A N 1
ATOM 668 C CA . ARG A 1 90 ? 13.269 -8.655 -14.442 1.00 89.06 90 ARG A CA 1
ATOM 669 C C . ARG A 1 90 ? 11.810 -8.242 -14.568 1.00 89.06 90 ARG A C 1
ATOM 671 O O . ARG A 1 90 ? 11.067 -8.912 -15.270 1.00 89.06 90 ARG A O 1
ATOM 678 N N . PHE A 1 91 ? 11.407 -7.203 -13.845 1.00 88.44 91 PHE A N 1
ATOM 679 C CA . PHE A 1 91 ? 10.037 -6.684 -13.889 1.00 88.44 91 PHE A CA 1
ATOM 680 C C . PHE A 1 91 ? 9.894 -5.479 -14.825 1.00 88.44 91 PHE A C 1
ATOM 682 O O . PHE A 1 91 ? 8.790 -4.966 -14.969 1.00 88.44 91 PHE A O 1
ATOM 689 N N . ASP A 1 92 ? 10.998 -5.049 -15.445 1.00 89.56 92 ASP A N 1
ATOM 690 C CA . ASP A 1 92 ? 11.056 -3.925 -16.384 1.00 89.56 92 ASP A CA 1
ATOM 691 C C . ASP A 1 92 ? 10.395 -2.649 -15.840 1.00 89.56 92 ASP A C 1
ATOM 693 O O . ASP A 1 92 ? 9.675 -1.936 -16.538 1.00 89.56 92 ASP A O 1
ATOM 697 N N . LEU A 1 93 ? 10.588 -2.387 -14.541 1.00 89.44 93 LEU A N 1
ATOM 698 C CA . LEU A 1 93 ? 10.013 -1.209 -13.907 1.00 89.44 93 LEU A CA 1
ATOM 699 C C . LEU A 1 93 ? 10.878 0.025 -14.214 1.00 89.44 93 LEU A C 1
ATOM 701 O O . LEU A 1 93 ? 12.085 0.005 -13.940 1.00 89.44 93 LEU A O 1
ATOM 705 N N . PRO A 1 94 ? 10.287 1.128 -14.711 1.00 89.38 94 PRO A N 1
ATOM 706 C CA . PRO A 1 94 ? 10.979 2.397 -14.845 1.00 89.38 94 PRO A CA 1
ATOM 707 C C . PRO A 1 94 ? 11.381 2.940 -13.468 1.00 89.38 94 PRO A C 1
ATOM 709 O O . PRO A 1 94 ? 10.732 2.679 -12.451 1.00 89.38 94 PRO A O 1
ATOM 712 N N . GLU A 1 95 ? 12.434 3.759 -13.442 1.00 90.88 95 GLU A N 1
ATOM 713 C CA . GLU A 1 95 ? 13.032 4.276 -12.201 1.00 90.88 95 GLU A CA 1
ATOM 714 C C . GLU A 1 95 ? 12.023 5.004 -11.300 1.00 90.88 95 GLU A C 1
ATOM 716 O O . GLU A 1 95 ? 12.069 4.893 -10.077 1.00 90.88 95 GLU A O 1
ATOM 721 N N . VAL A 1 96 ? 11.063 5.703 -11.906 1.00 88.75 96 VAL A N 1
ATOM 722 C CA . VAL A 1 96 ? 9.990 6.411 -11.200 1.00 88.75 96 VAL A CA 1
ATOM 723 C C . VAL A 1 96 ? 9.139 5.465 -10.340 1.00 88.75 96 VAL A C 1
ATOM 725 O O . VAL A 1 96 ? 8.844 5.771 -9.187 1.00 88.75 96 VAL A O 1
ATOM 728 N N . TRP A 1 97 ? 8.813 4.272 -10.841 1.00 91.56 97 TRP A N 1
ATOM 729 C CA . TRP A 1 97 ? 8.037 3.283 -10.089 1.00 91.56 97 TRP A CA 1
ATOM 730 C C . TRP A 1 97 ? 8.891 2.520 -9.080 1.00 91.56 97 TRP A C 1
ATOM 732 O O . TRP A 1 97 ? 8.397 2.141 -8.021 1.00 91.56 97 TRP A O 1
ATOM 742 N N . ILE A 1 98 ? 10.183 2.327 -9.355 1.00 94.06 98 ILE A N 1
ATOM 743 C CA . ILE A 1 98 ? 11.113 1.813 -8.339 1.00 94.06 98 ILE A CA 1
ATOM 744 C C . ILE A 1 98 ? 11.190 2.808 -7.172 1.00 94.06 98 ILE A C 1
ATOM 746 O O . ILE A 1 98 ? 11.102 2.402 -6.014 1.00 94.06 98 ILE A O 1
ATOM 750 N N . THR A 1 99 ? 11.249 4.109 -7.465 1.00 92.50 99 THR A N 1
ATOM 751 C CA . THR A 1 99 ? 11.237 5.178 -6.456 1.00 92.50 99 THR A CA 1
ATOM 752 C C . THR A 1 99 ? 9.945 5.162 -5.635 1.00 92.50 99 THR A C 1
ATOM 754 O O . THR A 1 99 ? 10.015 5.262 -4.407 1.00 92.50 99 THR A O 1
ATOM 757 N N . ASP A 1 100 ? 8.787 4.938 -6.273 1.00 91.88 100 ASP A N 1
ATOM 758 C CA . ASP A 1 100 ? 7.517 4.715 -5.567 1.00 91.88 100 ASP A CA 1
ATOM 759 C C . ASP A 1 100 ? 7.627 3.549 -4.572 1.00 91.88 100 ASP A C 1
ATOM 761 O O . ASP A 1 100 ? 7.382 3.711 -3.375 1.00 91.88 100 ASP A O 1
ATOM 765 N N . LEU A 1 101 ? 8.044 2.371 -5.048 1.00 95.38 101 LEU A N 1
ATOM 766 C CA . LEU A 1 101 ? 8.143 1.156 -4.231 1.00 95.38 101 LEU A CA 1
ATOM 767 C C . LEU A 1 101 ? 9.132 1.297 -3.068 1.00 95.38 101 LEU A C 1
ATOM 769 O O . LEU A 1 101 ? 8.969 0.648 -2.035 1.00 95.38 101 LEU A O 1
ATOM 773 N N . ARG A 1 102 ? 10.152 2.145 -3.221 1.00 94.62 102 ARG A N 1
ATOM 774 C CA . ARG A 1 102 ? 11.155 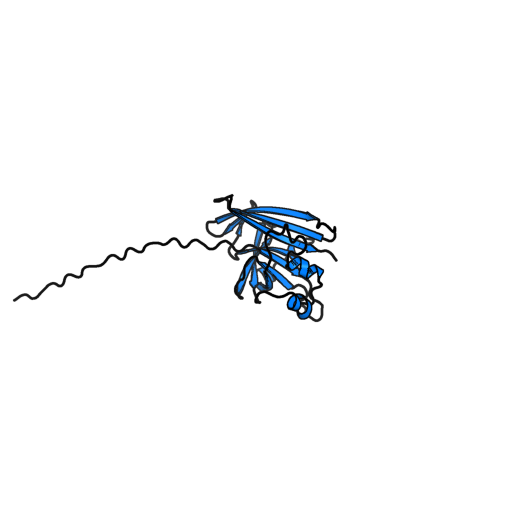2.438 -2.189 1.00 94.62 102 ARG A CA 1
ATOM 775 C C . ARG A 1 102 ? 10.760 3.548 -1.229 1.00 94.62 102 ARG A C 1
ATOM 777 O O . ARG A 1 102 ? 11.524 3.826 -0.301 1.00 94.62 102 ARG A O 1
ATOM 784 N N . ASN A 1 103 ? 9.598 4.168 -1.436 1.00 90.75 103 ASN A N 1
ATOM 785 C CA . ASN A 1 103 ? 9.221 5.411 -0.775 1.00 90.75 103 ASN A CA 1
ATOM 786 C C . ASN A 1 103 ? 10.385 6.424 -0.821 1.00 90.75 103 ASN A C 1
ATOM 788 O O . ASN A 1 103 ? 10.844 6.931 0.203 1.00 90.75 103 ASN A O 1
ATOM 792 N N . GLY A 1 104 ? 10.967 6.582 -2.015 1.00 89.06 104 GLY A N 1
ATOM 793 C CA . GLY A 1 104 ? 12.218 7.309 -2.244 1.00 89.06 104 GLY A CA 1
ATOM 794 C C . GLY A 1 104 ? 12.048 8.809 -2.480 1.00 89.06 104 GLY A C 1
ATOM 795 O O . GLY A 1 104 ? 13.043 9.512 -2.618 1.00 89.06 104 GLY A O 1
ATOM 796 N N . TRP A 1 105 ? 10.806 9.293 -2.534 1.00 85.06 105 TRP A N 1
ATOM 797 C CA . TRP A 1 105 ? 10.477 10.678 -2.879 1.00 85.06 105 TRP A CA 1
ATOM 798 C C . TRP A 1 105 ? 10.751 11.684 -1.756 1.00 85.06 105 TRP A C 1
ATOM 800 O O . TRP A 1 105 ? 11.024 12.845 -2.042 1.00 85.06 105 TRP A O 1
ATOM 810 N N . ASP A 1 106 ? 10.721 11.232 -0.501 1.00 82.19 106 ASP A N 1
ATOM 811 C CA . ASP A 1 106 ? 11.119 12.003 0.678 1.00 82.19 106 ASP A CA 1
ATOM 812 C C . ASP A 1 106 ? 11.889 11.090 1.644 1.00 82.19 106 ASP A C 1
ATOM 814 O O . ASP A 1 106 ? 11.318 10.388 2.481 1.00 82.19 106 ASP A O 1
ATOM 818 N N . LEU A 1 107 ? 13.214 11.046 1.488 1.00 79.56 107 LEU A N 1
ATOM 819 C CA . LEU A 1 107 ? 14.066 10.150 2.274 1.00 79.56 107 LEU A CA 1
ATOM 820 C C . LEU A 1 107 ? 14.158 10.543 3.754 1.00 79.56 107 LEU A C 1
ATOM 822 O O . LEU A 1 107 ? 14.424 9.664 4.576 1.00 79.56 107 LEU A O 1
ATOM 826 N N . GLU A 1 108 ? 13.954 11.820 4.084 1.00 79.81 108 GLU A N 1
ATOM 827 C CA . GLU A 1 108 ? 14.052 12.336 5.454 1.00 79.81 108 GLU A CA 1
ATOM 828 C C . GLU A 1 108 ? 12.712 12.241 6.194 1.00 79.81 108 GLU A C 1
ATOM 830 O O . GLU A 1 108 ? 12.691 11.920 7.382 1.00 79.81 108 GLU A O 1
ATOM 835 N N . GLY A 1 109 ? 11.595 12.471 5.499 1.00 79.94 109 GLY A N 1
ATOM 836 C CA . GLY A 1 109 ? 10.250 12.429 6.073 1.00 79.94 109 GLY A CA 1
ATOM 837 C C . GLY A 1 109 ? 9.531 11.082 5.967 1.00 79.94 109 GLY A C 1
ATOM 838 O O . GLY A 1 109 ? 8.437 10.939 6.527 1.00 79.94 109 GLY A O 1
ATOM 839 N N . ARG A 1 110 ? 10.103 10.075 5.286 1.00 84.12 11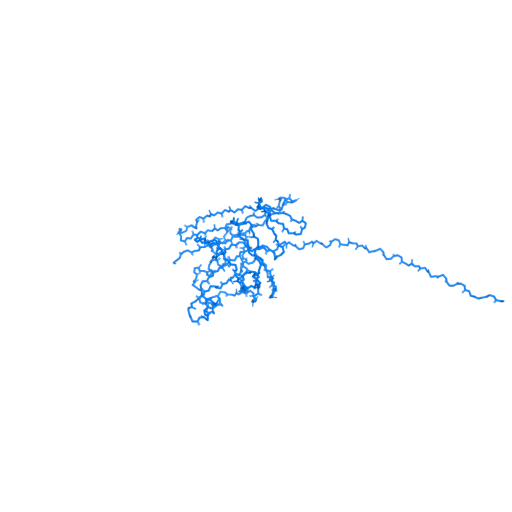0 ARG A N 1
ATOM 840 C CA . ARG A 1 110 ? 9.459 8.756 5.175 1.00 84.12 110 ARG A CA 1
ATOM 841 C C . ARG A 1 110 ? 9.344 8.045 6.534 1.00 84.12 110 ARG A C 1
ATOM 843 O O . ARG A 1 110 ? 10.326 7.951 7.271 1.00 84.12 110 ARG A O 1
ATOM 850 N N . PRO A 1 111 ? 8.188 7.428 6.844 1.00 85.00 111 PRO A N 1
ATOM 851 C CA . PRO A 1 111 ? 7.973 6.725 8.110 1.00 85.00 111 PRO A CA 1
ATOM 852 C C . PRO A 1 111 ? 8.795 5.434 8.240 1.00 85.00 111 PRO A C 1
ATOM 854 O O . PRO A 1 111 ? 9.036 4.964 9.349 1.00 85.00 111 PRO A O 1
ATOM 857 N N . TYR A 1 112 ? 9.199 4.837 7.114 1.00 87.44 112 TYR A N 1
ATOM 858 C CA . TYR A 1 112 ? 10.027 3.634 7.053 1.00 87.44 112 TYR A CA 1
ATOM 859 C C . TYR A 1 112 ? 10.703 3.505 5.681 1.00 87.44 112 TYR A C 1
ATOM 861 O O . TYR A 1 112 ? 10.267 4.106 4.696 1.00 87.44 112 TYR A O 1
ATOM 869 N N . ALA A 1 113 ? 11.755 2.686 5.616 1.00 91.94 113 ALA A N 1
ATOM 870 C CA . ALA A 1 113 ? 12.359 2.231 4.367 1.00 91.94 113 ALA A CA 1
ATOM 871 C C . ALA A 1 113 ? 11.746 0.867 3.978 1.00 91.94 113 ALA A C 1
ATOM 873 O O . ALA A 1 113 ? 12.045 -0.129 4.641 1.00 91.94 113 ALA A O 1
ATOM 874 N N . PRO A 1 114 ? 10.869 0.790 2.961 1.00 95.56 114 PRO A N 1
ATOM 875 C CA . PRO A 1 114 ? 10.186 -0.450 2.605 1.00 95.56 114 PRO A CA 1
ATOM 876 C C . PRO A 1 114 ? 11.130 -1.502 2.010 1.00 95.56 114 PRO A C 1
ATOM 878 O O . PRO A 1 114 ? 11.904 -1.244 1.081 1.00 95.56 114 PRO A O 1
ATOM 881 N N . LEU A 1 115 ? 10.970 -2.737 2.478 1.00 98.06 115 LEU A N 1
ATOM 88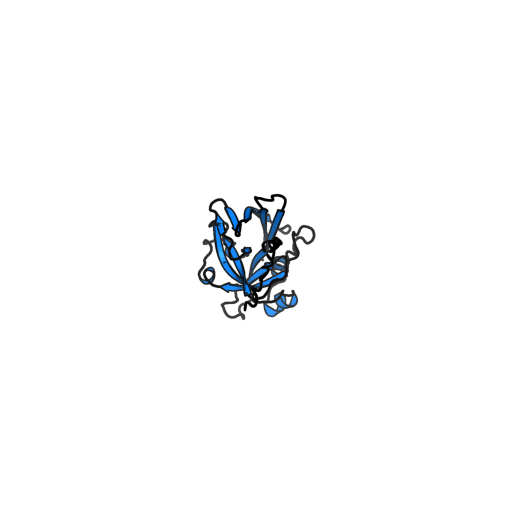2 C CA . LEU A 1 115 ? 11.355 -3.928 1.736 1.00 98.06 115 LEU A CA 1
ATOM 883 C C . LEU A 1 115 ? 10.262 -4.246 0.713 1.00 98.06 115 LEU A C 1
ATOM 885 O O . LEU A 1 115 ? 9.072 -4.269 1.038 1.00 98.06 115 LEU A O 1
ATOM 889 N N . VAL A 1 116 ? 10.679 -4.489 -0.527 1.00 98.44 116 VAL A N 1
ATOM 890 C CA . VAL A 1 116 ? 9.771 -4.678 -1.661 1.00 98.44 116 VAL A CA 1
ATOM 891 C C . VAL A 1 116 ? 9.635 -6.157 -1.978 1.00 98.44 116 VAL A C 1
ATOM 893 O O . VAL A 1 116 ? 10.639 -6.853 -2.098 1.00 98.44 116 VAL A O 1
ATOM 896 N N . PHE A 1 117 ? 8.409 -6.641 -2.157 1.00 98.50 117 PHE A N 1
ATOM 897 C CA . PHE A 1 117 ? 8.140 -8.044 -2.479 1.00 98.50 117 PHE A CA 1
ATOM 898 C C . PHE A 1 117 ? 7.212 -8.163 -3.677 1.00 98.50 117 PHE A C 1
ATOM 900 O O . PHE A 1 117 ? 6.261 -7.397 -3.798 1.00 98.50 117 PHE A O 1
ATOM 907 N N . ALA A 1 118 ? 7.424 -9.173 -4.515 1.00 96.69 118 ALA A N 1
ATOM 908 C CA . ALA A 1 118 ? 6.427 -9.588 -5.491 1.00 96.69 118 ALA A CA 1
ATOM 909 C C . ALA A 1 118 ? 5.245 -10.254 -4.773 1.00 96.69 118 ALA A C 1
ATOM 911 O O . ALA A 1 118 ? 5.435 -11.120 -3.908 1.00 96.69 118 ALA A O 1
ATOM 912 N N . LEU A 1 119 ? 4.028 -9.882 -5.164 1.00 96.06 119 LEU A N 1
ATOM 913 C CA . LEU A 1 119 ? 2.791 -10.467 -4.662 1.00 96.06 119 LEU A CA 1
ATOM 914 C C . LEU A 1 119 ? 2.067 -11.245 -5.762 1.00 96.06 119 LEU A C 1
ATOM 916 O O . LEU A 1 119 ? 2.189 -10.968 -6.954 1.00 96.06 119 LEU A O 1
ATOM 920 N N . GLN A 1 120 ? 1.243 -12.200 -5.346 1.00 93.12 120 GLN A N 1
ATOM 921 C CA . GLN A 1 120 ? 0.283 -12.878 -6.206 1.00 93.12 120 GLN A CA 1
ATOM 922 C C . GLN A 1 120 ? -1.124 -12.750 -5.623 1.00 93.12 120 GLN A C 1
ATOM 924 O O . GLN A 1 120 ? -1.335 -12.981 -4.433 1.00 93.12 120 GLN A O 1
ATOM 929 N N . ARG A 1 121 ? -2.104 -12.416 -6.470 1.00 92.69 121 ARG A N 1
ATOM 930 C CA . ARG A 1 121 ? -3.526 -12.441 -6.093 1.00 92.69 121 ARG A CA 1
ATOM 931 C C . ARG A 1 121 ? -3.982 -13.886 -5.873 1.00 92.69 121 ARG A C 1
ATOM 933 O O . ARG A 1 121 ? -3.696 -14.764 -6.690 1.00 92.69 121 ARG A O 1
ATOM 940 N N . ARG A 1 122 ? -4.703 -14.122 -4.783 1.00 92.44 122 ARG A N 1
ATOM 941 C CA . ARG A 1 122 ? -5.282 -15.403 -4.365 1.00 92.44 122 ARG A CA 1
ATOM 942 C C . ARG A 1 122 ? -6.715 -15.193 -3.886 1.00 92.44 122 ARG A C 1
ATOM 944 O O . ARG A 1 122 ? -7.093 -14.086 -3.501 1.00 92.44 122 ARG A O 1
ATOM 951 N N . ASP A 1 123 ? -7.464 -16.287 -3.836 1.00 88.81 123 ASP A N 1
ATOM 952 C CA . ASP A 1 123 ? -8.775 -16.361 -3.191 1.00 88.81 123 ASP A CA 1
ATOM 953 C C . ASP A 1 123 ? -9.734 -15.265 -3.703 1.00 88.81 123 ASP A C 1
ATOM 955 O O . ASP A 1 123 ? -9.790 -15.015 -4.910 1.00 88.81 123 ASP A O 1
ATOM 959 N N . ALA A 1 124 ? -10.476 -14.595 -2.815 1.00 84.00 124 ALA A N 1
ATOM 960 C CA . ALA A 1 124 ? -11.497 -13.614 -3.195 1.00 84.00 124 ALA A CA 1
ATOM 961 C C . ALA A 1 124 ? -10.948 -12.425 -4.006 1.00 84.00 124 ALA A C 1
ATOM 963 O O . ALA A 1 124 ? -11.711 -11.739 -4.683 1.00 84.00 124 ALA A O 1
ATOM 964 N N . LEU A 1 125 ? -9.634 -12.183 -3.970 1.00 86.94 125 LEU A N 1
ATOM 965 C CA . LEU A 1 125 ? -9.010 -11.100 -4.715 1.00 86.94 125 LEU A CA 1
ATOM 966 C C . LEU A 1 125 ? -8.876 -11.377 -6.223 1.00 86.94 125 LEU A C 1
ATOM 968 O O . LEU A 1 125 ? -8.703 -10.435 -6.993 1.00 86.94 125 LEU A O 1
ATOM 972 N N . LEU A 1 126 ? -8.971 -12.636 -6.665 1.00 86.50 126 LEU A N 1
ATOM 973 C CA . LEU A 1 126 ? -8.911 -12.984 -8.093 1.00 86.50 126 LEU A CA 1
ATOM 974 C C . LEU A 1 126 ? -10.058 -12.331 -8.886 1.00 86.50 126 LEU A C 1
ATOM 976 O O . LEU A 1 126 ? -9.842 -11.736 -9.947 1.00 86.50 126 LEU A O 1
ATOM 980 N N . ASP A 1 127 ? -11.259 -12.369 -8.315 1.00 86.44 127 ASP A N 1
ATOM 981 C CA . ASP A 1 127 ? -12.481 -11.864 -8.945 1.00 86.44 127 ASP A CA 1
ATOM 982 C C . ASP A 1 127 ? -12.889 -10.481 -8.426 1.00 86.44 127 ASP A C 1
ATOM 984 O O . ASP A 1 127 ? -13.841 -9.876 -8.921 1.00 86.44 127 ASP A O 1
ATOM 988 N N . TYR A 1 128 ? -12.159 -9.939 -7.446 1.00 88.75 128 TYR A N 1
ATOM 989 C CA . TYR A 1 128 ? -12.472 -8.630 -6.896 1.00 88.75 128 TYR A CA 1
ATOM 990 C C . TYR A 1 128 ? -12.266 -7.527 -7.932 1.00 88.75 128 TYR A C 1
ATOM 992 O O . TYR A 1 128 ? -11.268 -7.490 -8.659 1.00 88.75 128 TYR A O 1
ATOM 1000 N N . ARG A 1 129 ? -13.211 -6.591 -7.968 1.00 85.94 129 ARG A N 1
ATOM 1001 C CA . ARG A 1 129 ? -13.139 -5.386 -8.787 1.00 85.94 129 ARG A CA 1
ATOM 1002 C C . ARG A 1 129 ? -13.373 -4.186 -7.892 1.00 85.94 129 ARG A C 1
ATOM 1004 O O . ARG A 1 129 ? -14.383 -4.113 -7.189 1.00 85.94 129 ARG A O 1
ATOM 1011 N N . PHE A 1 130 ? -12.434 -3.248 -7.914 1.00 84.62 130 PHE A N 1
ATOM 1012 C CA . PHE A 1 130 ? -12.608 -1.948 -7.277 1.00 84.62 130 PHE A CA 1
ATOM 1013 C C . PHE A 1 130 ? -13.742 -1.167 -7.954 1.00 84.62 130 PHE A C 1
ATOM 1015 O O . PHE A 1 130 ? -14.299 -1.609 -8.959 1.00 84.62 130 PHE A O 1
ATOM 1022 N N . ALA A 1 131 ? -14.170 -0.055 -7.357 1.00 81.00 131 ALA A N 1
ATOM 1023 C CA . ALA A 1 131 ? -15.202 0.775 -7.972 1.00 81.00 131 ALA A CA 1
ATOM 1024 C C . ALA A 1 131 ? -14.734 1.276 -9.346 1.00 81.00 131 ALA A C 1
ATOM 1026 O O . ALA A 1 131 ? -13.553 1.571 -9.535 1.00 81.00 131 ALA A O 1
ATOM 1027 N N . GLU A 1 132 ? -15.644 1.366 -10.310 1.00 68.62 132 GLU A N 1
ATOM 1028 C CA . GLU A 1 132 ? -15.310 1.945 -11.612 1.00 68.62 132 GLU A CA 1
ATOM 1029 C C . GLU A 1 132 ? -14.789 3.379 -11.429 1.00 68.62 132 GLU A C 1
ATOM 1031 O O . GLU A 1 132 ? -15.238 4.104 -10.539 1.00 68.62 132 GLU A O 1
ATOM 1036 N N . HIS A 1 133 ? -13.787 3.756 -12.227 1.00 66.50 133 HIS A N 1
ATOM 1037 C CA . HIS A 1 133 ? -13.093 5.051 -12.148 1.00 66.50 133 HIS A CA 1
ATOM 1038 C C . HIS A 1 133 ? -12.365 5.333 -10.815 1.00 66.50 133 HIS A C 1
ATOM 1040 O O . HIS A 1 133 ? -11.983 6.471 -10.545 1.00 66.50 133 HIS A O 1
ATOM 1046 N N . SER A 1 134 ? -12.139 4.312 -9.979 1.00 70.25 134 SER A N 1
ATOM 1047 C CA . SER A 1 134 ? -11.265 4.411 -8.805 1.00 70.25 134 SER A CA 1
ATOM 1048 C C . SER A 1 134 ? -9.804 4.131 -9.148 1.00 70.25 134 SER A C 1
ATOM 1050 O O . SER A 1 134 ? -9.498 3.178 -9.862 1.00 70.25 134 SER A O 1
ATOM 1052 N N . TYR A 1 135 ? -8.888 4.892 -8.547 1.00 76.06 135 TYR A N 1
ATOM 1053 C CA . TYR A 1 135 ? -7.454 4.581 -8.544 1.00 76.06 135 TYR A CA 1
ATOM 1054 C C . TYR A 1 135 ? -7.058 3.561 -7.457 1.00 76.06 135 TYR A C 1
ATOM 1056 O O . TYR A 1 135 ? -5.898 3.176 -7.377 1.00 76.06 135 TYR A O 1
ATOM 1064 N N . ASP A 1 136 ? -8.015 3.044 -6.675 1.00 81.00 136 ASP A N 1
ATOM 1065 C CA . ASP A 1 136 ? -7.767 2.088 -5.574 1.00 81.00 136 ASP A CA 1
ATOM 1066 C C . ASP A 1 136 ? -7.158 0.761 -6.049 1.00 81.00 136 ASP A C 1
ATOM 1068 O O . ASP A 1 136 ? -6.548 0.023 -5.279 1.00 81.00 136 ASP A O 1
ATOM 1072 N N . HIS A 1 137 ? -7.328 0.435 -7.331 1.00 84.25 137 HIS A N 1
ATOM 1073 C CA . HIS A 1 137 ? -6.729 -0.750 -7.934 1.00 84.25 137 HIS A CA 1
ATOM 1074 C C . HIS A 1 137 ? -5.220 -0.603 -8.190 1.00 84.25 137 HIS A C 1
ATOM 1076 O O . HIS A 1 137 ? -4.562 -1.613 -8.442 1.00 84.25 137 HIS A O 1
ATOM 1082 N N . LEU A 1 138 ? -4.683 0.624 -8.138 1.00 88.06 138 LEU A N 1
ATOM 1083 C CA . LEU A 1 138 ? -3.266 0.930 -8.355 1.00 88.06 138 LEU A CA 1
ATOM 1084 C C . LEU A 1 138 ? -2.425 0.784 -7.085 1.00 88.06 138 LEU A C 1
ATOM 1086 O O . LEU A 1 138 ? -1.200 0.723 -7.167 1.00 88.06 138 LEU A O 1
ATOM 1090 N N . GLY A 1 139 ? -3.047 0.721 -5.910 1.00 92.06 139 GLY A N 1
ATOM 1091 C CA . GLY A 1 139 ? -2.329 0.574 -4.654 1.00 92.06 139 GLY A CA 1
ATOM 1092 C C . GLY A 1 139 ? -3.130 1.026 -3.445 1.00 92.06 139 GLY A C 1
ATOM 1093 O O . GLY A 1 139 ? -4.243 1.532 -3.561 1.00 92.06 139 GLY A O 1
ATOM 1094 N N . GLY A 1 140 ? -2.543 0.855 -2.265 1.00 95.19 140 GLY A N 1
ATOM 1095 C CA . GLY A 1 140 ? -3.138 1.298 -1.010 1.00 95.19 140 GLY A CA 1
ATOM 1096 C C . GLY A 1 140 ? -2.585 0.560 0.200 1.00 95.19 140 GLY A C 1
ATOM 1097 O O . GLY A 1 140 ? -1.460 0.062 0.185 1.00 95.19 140 GLY A O 1
ATOM 1098 N N . LEU A 1 141 ? -3.384 0.481 1.261 1.00 97.38 141 LEU A N 1
ATOM 1099 C CA . LEU A 1 141 ? -2.985 -0.155 2.513 1.00 97.38 141 LEU A CA 1
ATOM 1100 C C . LEU A 1 141 ? -3.115 -1.687 2.450 1.00 97.38 141 LEU A C 1
ATOM 1102 O O . LEU A 1 141 ? -4.182 -2.225 2.137 1.00 97.38 141 LEU A O 1
ATOM 1106 N N . LEU A 1 142 ? -2.037 -2.380 2.818 1.00 97.75 142 LEU A N 1
ATOM 1107 C CA . LEU A 1 142 ? -2.026 -3.785 3.213 1.00 97.75 142 LEU A CA 1
ATOM 1108 C C . LEU A 1 142 ? -2.212 -3.913 4.722 1.00 97.75 142 LEU A C 1
ATOM 1110 O O . LEU A 1 142 ? -1.562 -3.235 5.521 1.00 97.75 142 LEU A O 1
ATOM 1114 N N . VAL A 1 143 ? -3.067 -4.854 5.100 1.00 97.81 143 VAL A N 1
ATOM 1115 C CA . VAL A 1 143 ? -3.348 -5.227 6.486 1.00 97.81 143 VAL A CA 1
ATOM 1116 C C . VAL A 1 143 ? -3.190 -6.741 6.658 1.00 97.81 143 VAL A C 1
ATOM 1118 O O . VAL A 1 143 ? -3.233 -7.480 5.666 1.00 97.81 143 VAL A O 1
ATOM 1121 N N . PRO A 1 144 ? -3.031 -7.252 7.893 1.00 96.62 144 PRO A N 1
ATOM 1122 C CA . PRO A 1 144 ? -3.022 -8.693 8.128 1.00 96.62 144 PRO A CA 1
ATOM 1123 C C . PRO A 1 144 ? -4.276 -9.358 7.545 1.00 96.62 144 PRO A C 1
ATOM 1125 O O . PRO A 1 144 ? -5.364 -8.790 7.616 1.00 96.62 144 PRO A O 1
ATOM 1128 N N . ALA A 1 145 ? -4.139 -10.558 6.975 1.00 95.56 145 ALA A N 1
ATOM 1129 C CA . ALA A 1 145 ? -5.203 -11.234 6.220 1.00 95.56 145 ALA A CA 1
ATOM 1130 C C . ALA A 1 145 ? -6.540 -11.378 6.974 1.00 95.56 145 ALA A C 1
ATOM 1132 O O . ALA A 1 145 ? -7.607 -11.351 6.368 1.00 95.56 145 ALA A O 1
ATOM 1133 N N . GLN A 1 146 ? -6.477 -11.530 8.295 1.00 94.25 146 GLN A N 1
ATOM 1134 C CA . GLN A 1 146 ? -7.625 -11.685 9.183 1.00 94.25 146 GLN A CA 1
ATOM 1135 C C . GLN A 1 146 ? -8.240 -10.355 9.648 1.00 94.25 146 GLN A C 1
ATOM 1137 O O . GLN A 1 146 ? -9.214 -10.369 10.402 1.00 94.25 146 GLN A O 1
ATOM 1142 N N . ALA A 1 147 ? -7.662 -9.214 9.263 1.00 95.75 147 ALA A N 1
ATOM 1143 C CA . ALA A 1 147 ? -8.180 -7.912 9.643 1.00 95.75 147 ALA A CA 1
ATOM 1144 C C . ALA A 1 147 ? -9.516 -7.631 8.945 1.00 95.75 147 ALA A C 1
ATOM 1146 O O . ALA A 1 147 ? -9.731 -8.005 7.790 1.00 95.75 147 ALA A O 1
ATOM 1147 N N . GLN A 1 148 ? -10.407 -6.934 9.640 1.00 96.00 148 GLN A N 1
ATOM 1148 C CA . GLN A 1 148 ? -11.706 -6.508 9.119 1.00 96.00 148 GLN A CA 1
ATOM 1149 C C . GLN A 1 148 ? -11.908 -5.036 9.431 1.00 96.00 148 GLN A C 1
ATOM 1151 O O . GLN A 1 148 ? -11.498 -4.580 10.488 1.00 96.00 148 GLN A O 1
ATOM 1156 N N . ILE A 1 149 ? -12.536 -4.279 8.539 1.00 95.88 149 ILE A N 1
ATOM 1157 C CA . ILE A 1 149 ? -12.890 -2.886 8.819 1.00 95.88 149 ILE A CA 1
ATOM 1158 C C . ILE A 1 149 ? -14.391 -2.785 9.083 1.00 95.88 149 ILE A C 1
ATOM 1160 O O . ILE A 1 149 ? -15.202 -3.388 8.379 1.00 95.88 149 ILE A O 1
ATOM 1164 N N . THR A 1 150 ? -14.765 -2.047 10.123 1.00 93.38 150 THR A N 1
ATOM 1165 C CA . THR A 1 150 ? -16.169 -1.784 10.445 1.00 93.38 150 THR A CA 1
ATOM 1166 C C . THR A 1 150 ? -16.753 -0.724 9.502 1.00 93.38 150 THR A C 1
ATOM 1168 O O . THR A 1 150 ? -16.002 0.052 8.900 1.00 93.38 150 THR A O 1
ATOM 1171 N N . PRO A 1 151 ? -18.091 -0.594 9.419 1.00 89.00 151 PRO A N 1
ATOM 1172 C CA . PRO A 1 151 ? -18.724 0.503 8.680 1.00 89.00 151 PRO A CA 1
ATOM 1173 C C . PRO A 1 151 ? -18.290 1.900 9.154 1.00 89.00 151 PRO A C 1
ATOM 1175 O O . PRO A 1 151 ? -18.273 2.838 8.364 1.00 89.00 151 PRO A O 1
ATOM 1178 N N . LEU A 1 152 ? -17.892 2.030 10.427 1.00 87.56 152 LEU A N 1
ATOM 1179 C CA . LEU A 1 152 ? -17.383 3.273 11.020 1.00 87.56 152 LEU A CA 1
ATOM 1180 C C . LEU A 1 152 ? -15.914 3.559 10.660 1.00 87.56 152 LEU A C 1
ATOM 1182 O O . LEU A 1 152 ? -15.381 4.593 11.044 1.00 87.56 152 LEU A O 1
ATOM 1186 N N . GLY A 1 153 ? -15.249 2.664 9.922 1.00 87.75 153 GLY A N 1
ATOM 1187 C CA . GLY A 1 153 ? -13.855 2.832 9.513 1.00 87.75 153 GLY A CA 1
ATOM 1188 C C . GLY A 1 153 ? -12.824 2.381 10.551 1.00 87.75 153 GLY A C 1
ATOM 1189 O O . GLY A 1 153 ? -11.645 2.686 10.400 1.00 87.75 153 GLY A O 1
ATOM 1190 N N . THR A 1 154 ? -13.235 1.649 11.588 1.00 95.25 154 THR A N 1
ATOM 1191 C CA . THR A 1 154 ? -12.313 1.063 12.572 1.00 95.25 154 THR A CA 1
ATOM 1192 C C . THR A 1 154 ? -11.797 -0.274 12.059 1.00 95.25 154 THR A C 1
ATOM 1194 O O . THR A 1 154 ? -12.591 -1.169 11.767 1.00 95.25 154 THR A O 1
ATOM 1197 N N . LEU A 1 155 ? -10.480 -0.437 11.970 1.00 97.19 155 LEU A N 1
ATOM 1198 C CA . LEU A 1 155 ? -9.862 -1.711 11.620 1.00 97.19 155 LEU A CA 1
ATOM 1199 C C . LEU A 1 155 ? -9.766 -2.597 12.868 1.00 97.19 155 LEU A C 1
ATOM 1201 O O . LEU A 1 155 ? -9.222 -2.193 13.889 1.00 97.19 155 LEU A O 1
ATOM 1205 N N . GLN A 1 156 ? -10.274 -3.816 12.781 1.00 96.50 156 GLN A N 1
ATOM 1206 C CA . GLN A 1 156 ? -10.248 -4.836 13.818 1.00 96.50 156 GLN A CA 1
ATOM 1207 C C . GLN A 1 156 ? -9.235 -5.918 13.454 1.00 96.50 156 GLN A C 1
ATOM 1209 O O . GLN A 1 156 ? -9.227 -6.426 12.332 1.00 96.50 156 GLN A O 1
ATOM 1214 N N . LEU A 1 157 ? -8.402 -6.294 14.422 1.00 94.31 157 LEU A N 1
ATOM 1215 C CA . LEU A 1 157 ? -7.417 -7.362 14.306 1.00 94.31 157 LEU A CA 1
ATOM 1216 C C . LEU A 1 157 ? -7.392 -8.174 15.604 1.00 94.31 157 LEU A C 1
ATOM 1218 O O . LEU A 1 157 ? -6.700 -7.832 16.566 1.00 94.31 157 LEU A O 1
ATOM 1222 N N . GLY A 1 158 ? -8.165 -9.260 15.639 1.00 90.81 158 GLY A N 1
ATOM 1223 C CA . GLY A 1 158 ? -8.387 -10.009 16.875 1.00 90.81 158 GLY A CA 1
ATOM 1224 C C . GLY A 1 158 ? -9.005 -9.107 17.946 1.00 90.81 158 GLY A C 1
ATOM 1225 O O . GLY A 1 158 ? -10.045 -8.499 17.715 1.00 90.81 158 GLY A O 1
ATOM 1226 N N . ALA A 1 159 ? -8.352 -8.994 19.105 1.00 90.62 159 ALA A N 1
ATOM 1227 C CA . ALA A 1 159 ? -8.797 -8.117 20.192 1.00 90.62 159 ALA A CA 1
ATOM 1228 C C . ALA A 1 159 ? -8.403 -6.637 20.007 1.00 90.62 159 ALA A C 1
ATOM 1230 O O . ALA A 1 159 ? -8.882 -5.786 20.754 1.00 90.62 159 ALA A O 1
ATOM 1231 N N . ARG A 1 160 ? -7.528 -6.322 19.042 1.00 93.94 160 ARG A N 1
ATOM 1232 C CA . ARG A 1 160 ? -7.019 -4.962 18.818 1.00 93.94 160 ARG A CA 1
ATOM 1233 C C . ARG A 1 160 ? -7.893 -4.211 17.827 1.00 93.94 160 ARG A C 1
ATOM 1235 O O . ARG A 1 160 ? -8.406 -4.797 16.871 1.00 93.94 160 ARG A O 1
ATOM 1242 N N . GLN A 1 161 ? -8.028 -2.911 18.046 1.00 96.31 161 GLN A N 1
ATOM 1243 C CA . GLN A 1 161 ? -8.791 -2.020 17.183 1.00 96.31 161 GLN A CA 1
ATOM 1244 C C . GLN A 1 161 ? -7.953 -0.791 16.854 1.00 96.31 161 GLN A C 1
ATOM 1246 O O . GLN A 1 161 ? -7.228 -0.282 17.706 1.00 96.31 161 GLN A O 1
ATOM 1251 N N . PHE A 1 162 ? -8.059 -0.326 15.615 1.00 97.56 162 PHE A N 1
ATOM 1252 C CA . PHE A 1 162 ? -7.309 0.813 15.116 1.00 97.56 162 PHE A CA 1
ATOM 1253 C C . PHE A 1 162 ? -8.250 1.802 14.446 1.00 97.56 162 PHE A C 1
ATOM 1255 O O . PHE A 1 162 ? -9.039 1.426 13.573 1.00 97.56 162 PHE A O 1
ATOM 1262 N N . THR A 1 163 ? -8.155 3.074 14.819 1.00 96.19 163 THR A N 1
ATOM 1263 C CA . THR A 1 163 ? -8.716 4.146 13.996 1.00 96.19 163 THR A CA 1
ATOM 1264 C C . THR A 1 163 ? -7.818 4.351 12.789 1.00 96.19 163 THR A C 1
ATOM 1266 O O . THR A 1 163 ? -6.597 4.378 12.928 1.00 96.19 163 THR A O 1
ATOM 1269 N N . LEU A 1 164 ? -8.426 4.487 11.613 1.00 96.31 164 LEU A N 1
ATOM 1270 C CA . LEU A 1 164 ? -7.716 4.738 10.369 1.00 96.31 164 LEU A CA 1
ATOM 1271 C C . LEU A 1 164 ? -7.953 6.177 9.918 1.00 96.31 164 LEU A C 1
ATOM 1273 O O . LEU A 1 164 ? -9.091 6.566 9.654 1.00 96.31 164 LEU A O 1
ATOM 1277 N N . HIS A 1 165 ? -6.871 6.932 9.777 1.00 95.69 165 HIS A N 1
ATOM 1278 C CA . HIS A 1 165 ? -6.860 8.208 9.078 1.00 95.69 165 HIS A CA 1
ATOM 1279 C C . HIS A 1 165 ? -6.165 8.040 7.723 1.00 95.69 165 HIS A C 1
ATOM 1281 O O . HIS A 1 165 ? -5.158 7.337 7.633 1.00 95.69 165 HIS A O 1
ATOM 1287 N N . ILE A 1 166 ? -6.733 8.643 6.679 1.00 94.69 166 ILE A N 1
ATOM 1288 C CA . ILE A 1 166 ? -6.211 8.608 5.311 1.00 94.69 166 ILE A CA 1
ATOM 1289 C C . ILE A 1 166 ? -6.032 10.054 4.880 1.00 94.69 166 ILE A C 1
ATOM 1291 O O . ILE A 1 166 ? -6.999 10.816 4.907 1.00 94.69 166 ILE A O 1
ATOM 1295 N N . ASP A 1 167 ? -4.810 10.398 4.508 1.00 94.12 167 ASP A N 1
ATOM 1296 C CA . ASP A 1 167 ? -4.431 11.712 4.014 1.00 94.12 167 ASP A CA 1
ATOM 1297 C C . ASP A 1 167 ? -3.844 11.565 2.608 1.00 94.12 167 ASP A C 1
ATOM 1299 O O . ASP A 1 167 ? -2.976 10.722 2.378 1.00 94.12 167 ASP A O 1
ATOM 1303 N N . GLU A 1 168 ? -4.346 12.343 1.655 1.00 90.81 168 GLU A N 1
ATOM 1304 C CA . GLU A 1 168 ? -3.871 12.349 0.271 1.00 90.81 168 GLU A CA 1
ATOM 1305 C C . GLU A 1 168 ? -3.173 13.677 -0.005 1.00 90.81 168 GLU A C 1
ATOM 1307 O O . GLU A 1 168 ? -3.763 14.750 0.121 1.00 90.81 168 GLU A O 1
ATOM 1312 N N . GLN A 1 169 ? -1.906 13.596 -0.390 1.00 88.12 169 GLN A N 1
ATOM 1313 C CA . GLN A 1 169 ? -1.029 14.740 -0.594 1.00 88.12 169 GLN A CA 1
ATOM 1314 C C . GLN A 1 169 ? -0.561 14.771 -2.048 1.00 88.12 169 GLN A C 1
ATOM 1316 O O . GLN A 1 169 ? -0.294 13.726 -2.641 1.00 88.12 169 GLN A O 1
ATOM 1321 N N . ALA A 1 170 ? -0.428 15.960 -2.631 1.00 85.00 170 ALA A N 1
ATOM 1322 C CA . ALA A 1 170 ? 0.305 16.106 -3.884 1.00 85.00 170 ALA A CA 1
ATOM 1323 C C . ALA A 1 170 ? 1.800 15.872 -3.623 1.00 85.00 170 ALA A C 1
ATOM 1325 O O . ALA A 1 170 ? 2.329 16.289 -2.589 1.00 85.00 170 ALA A O 1
ATOM 1326 N N . MET A 1 171 ? 2.485 15.201 -4.544 1.00 79.75 171 MET A N 1
ATOM 1327 C CA . MET A 1 171 ? 3.937 15.058 -4.452 1.00 79.75 171 MET A CA 1
ATOM 1328 C C . MET A 1 171 ? 4.626 16.385 -4.783 1.00 79.75 171 MET A C 1
ATOM 1330 O O . MET A 1 171 ? 4.134 17.156 -5.598 1.00 79.75 171 MET A O 1
ATOM 1334 N N . ALA A 1 172 ? 5.793 16.642 -4.184 1.00 69.75 172 ALA A N 1
ATOM 1335 C CA . ALA A 1 172 ? 6.488 17.934 -4.268 1.00 69.75 172 ALA A CA 1
ATOM 1336 C C . ALA A 1 172 ? 6.876 18.386 -5.693 1.00 69.75 172 ALA A C 1
ATOM 1338 O O . ALA A 1 172 ? 7.225 19.544 -5.898 1.00 69.75 172 ALA A O 1
ATOM 1339 N N . ASN A 1 173 ? 6.852 17.477 -6.668 1.00 67.06 173 ASN A N 1
ATOM 1340 C CA . ASN A 1 173 ? 7.143 17.748 -8.073 1.00 67.06 173 ASN A CA 1
ATOM 1341 C C . ASN A 1 173 ? 5.885 17.781 -8.963 1.00 67.06 173 ASN A C 1
ATOM 1343 O O . ASN A 1 173 ? 6.036 17.724 -10.180 1.00 67.06 173 ASN A O 1
ATOM 1347 N N . ASP A 1 174 ? 4.683 17.801 -8.372 1.00 63.94 174 ASP A N 1
ATOM 1348 C CA . ASP A 1 174 ? 3.365 17.758 -9.028 1.00 63.94 174 ASP A CA 1
ATOM 1349 C C . ASP A 1 174 ? 3.136 16.570 -9.990 1.00 63.94 174 ASP A C 1
ATOM 1351 O O . ASP A 1 174 ? 2.118 16.503 -10.677 1.00 63.94 174 ASP A O 1
ATOM 1355 N N . ASN A 1 175 ? 4.034 15.579 -10.003 1.00 72.56 175 ASN A N 1
ATOM 1356 C CA . ASN A 1 175 ? 3.981 14.418 -10.897 1.00 72.56 175 ASN A CA 1
ATOM 1357 C C . ASN A 1 175 ? 3.388 13.187 -10.205 1.00 72.56 175 ASN A C 1
ATOM 1359 O O . ASN A 1 175 ? 3.824 12.061 -10.448 1.00 72.56 175 ASN A O 1
ATOM 1363 N N . GLY A 1 176 ? 2.433 13.385 -9.300 1.00 84.00 176 GLY A N 1
ATOM 1364 C CA . GLY A 1 176 ? 1.797 12.287 -8.589 1.00 84.00 176 GLY A CA 1
ATOM 1365 C C . GLY A 1 176 ? 1.173 12.682 -7.262 1.00 84.00 176 GLY A C 1
ATOM 1366 O O . GLY A 1 176 ? 1.114 13.855 -6.887 1.00 84.00 176 GLY A O 1
ATOM 1367 N N . SER A 1 177 ? 0.724 11.668 -6.532 1.00 89.56 177 SER A N 1
ATOM 1368 C CA . SER A 1 177 ? 0.173 11.811 -5.189 1.00 89.56 177 SER A CA 1
ATOM 1369 C C . SER A 1 177 ? 0.814 10.839 -4.206 1.00 89.56 177 SER A C 1
ATOM 1371 O O . SER A 1 177 ? 1.340 9.798 -4.575 1.00 89.56 177 SER A O 1
ATOM 1373 N N . LEU A 1 178 ? 0.771 11.176 -2.926 1.00 91.38 178 LEU A N 1
ATOM 1374 C CA . LEU A 1 178 ? 1.122 10.303 -1.820 1.00 91.38 178 LEU A CA 1
ATOM 1375 C C . LEU A 1 178 ? -0.134 10.078 -0.986 1.00 91.38 178 LEU A C 1
ATOM 1377 O O . LEU A 1 178 ? -0.716 11.034 -0.480 1.00 91.38 178 LEU A O 1
ATOM 1381 N N . THR A 1 179 ? -0.532 8.823 -0.798 1.00 93.50 179 THR A N 1
ATOM 1382 C CA . THR A 1 179 ? -1.538 8.482 0.210 1.00 93.50 179 THR A CA 1
ATOM 1383 C C . THR A 1 179 ? -0.839 8.013 1.478 1.00 93.50 179 THR A C 1
ATOM 1385 O O . THR A 1 179 ? -0.132 7.001 1.470 1.00 93.50 179 THR A O 1
ATOM 1388 N N . ARG A 1 180 ? -1.066 8.725 2.580 1.00 95.31 180 ARG A N 1
ATOM 1389 C CA . ARG A 1 180 ? -0.596 8.384 3.919 1.00 95.31 180 ARG A CA 1
ATOM 1390 C C . ARG A 1 180 ? -1.735 7.797 4.741 1.00 95.31 180 ARG A C 1
ATOM 1392 O O . ARG A 1 180 ? -2.771 8.422 4.952 1.00 95.31 180 ARG A O 1
ATOM 1399 N N . TYR A 1 181 ? -1.519 6.591 5.244 1.00 96.19 181 TYR A N 1
ATOM 1400 C CA . TYR A 1 181 ? -2.419 5.895 6.152 1.00 96.19 181 TYR A CA 1
ATOM 1401 C C . TYR A 1 181 ? -1.836 5.925 7.558 1.00 96.19 181 TYR A C 1
ATOM 1403 O O . TYR A 1 181 ? -0.724 5.450 7.779 1.00 96.19 181 TYR A O 1
ATOM 1411 N N . THR A 1 182 ? -2.611 6.409 8.519 1.00 96.94 182 THR A N 1
ATOM 1412 C CA . THR A 1 182 ? -2.226 6.450 9.930 1.00 96.94 182 THR A CA 1
ATOM 1413 C C . THR A 1 182 ? -3.185 5.576 10.727 1.00 96.94 182 THR A C 1
ATOM 1415 O O . THR A 1 182 ? -4.381 5.865 10.804 1.00 96.94 182 THR A O 1
ATOM 1418 N N . LEU A 1 183 ? -2.668 4.485 11.297 1.00 97.25 183 LEU A N 1
ATOM 1419 C CA . LEU A 1 183 ? -3.413 3.557 12.144 1.00 97.25 183 LEU A CA 1
ATOM 1420 C C . LEU A 1 183 ? -3.044 3.780 13.605 1.00 97.25 183 LEU A C 1
ATOM 1422 O O . LEU A 1 183 ? -1.908 3.520 13.994 1.00 97.25 183 LEU A O 1
ATOM 1426 N N . THR A 1 184 ? -4.005 4.197 14.422 1.00 96.88 184 THR A N 1
ATOM 1427 C CA . THR A 1 184 ? -3.793 4.449 15.855 1.00 96.88 184 THR A CA 1
ATOM 1428 C C . THR A 1 184 ? -4.530 3.408 16.682 1.00 96.88 184 THR A C 1
ATOM 1430 O O . THR A 1 184 ? -5.736 3.230 16.515 1.00 96.88 184 THR A O 1
ATOM 1433 N N . ASP A 1 185 ? -3.813 2.703 17.560 1.00 95.88 185 ASP A N 1
ATOM 1434 C CA . ASP A 1 185 ? -4.407 1.694 18.442 1.00 95.88 185 ASP A CA 1
ATOM 1435 C C . ASP A 1 185 ? -5.364 2.366 19.439 1.00 95.88 185 ASP A C 1
ATOM 1437 O O . ASP A 1 185 ? -4.970 3.246 20.205 1.00 95.88 185 ASP A O 1
ATOM 1441 N N . THR A 1 186 ? -6.634 1.963 19.450 1.00 94.56 186 THR A N 1
ATOM 1442 C CA . THR A 1 186 ? -7.653 2.612 20.290 1.00 94.56 186 THR A CA 1
ATOM 1443 C C . THR A 1 186 ? -7.435 2.366 21.779 1.00 94.56 186 THR A C 1
ATOM 1445 O O . THR A 1 186 ? -7.945 3.119 22.605 1.00 94.56 186 THR A O 1
ATOM 1448 N N . GLN A 1 187 ? -6.731 1.288 22.137 1.00 92.44 187 GLN A N 1
ATOM 1449 C CA . GLN A 1 187 ? -6.423 0.947 23.528 1.00 92.44 187 GLN A CA 1
ATOM 1450 C C . GLN A 1 187 ? -5.068 1.512 23.971 1.00 92.44 187 GLN A C 1
ATOM 1452 O O . GLN A 1 187 ? -4.815 1.624 25.170 1.00 92.44 187 GLN A O 1
ATOM 1457 N N . ALA A 1 188 ? -4.210 1.888 23.021 1.00 92.00 188 ALA A N 1
ATOM 1458 C CA . ALA A 1 188 ? -2.910 2.501 23.268 1.00 92.00 188 ALA A CA 1
ATOM 1459 C C . ALA A 1 188 ? -2.630 3.603 22.227 1.00 92.00 188 ALA A C 1
ATOM 1461 O O . ALA A 1 188 ? -1.822 3.384 21.326 1.00 92.00 188 ALA A O 1
ATOM 1462 N N . PRO A 1 189 ? -3.260 4.791 22.331 1.00 91.25 189 PRO A N 1
ATOM 1463 C CA . PRO A 1 189 ? -3.207 5.826 21.287 1.00 91.25 189 PRO A CA 1
ATOM 1464 C C . PRO A 1 189 ? -1.802 6.346 20.946 1.00 91.25 189 PRO A C 1
ATOM 1466 O O . PRO A 1 189 ? -1.567 6.869 19.861 1.00 91.25 189 PRO A O 1
ATOM 1469 N N . GLN A 1 190 ? -0.841 6.179 21.853 1.00 91.00 190 GLN A N 1
ATOM 1470 C CA . GLN A 1 190 ? 0.573 6.459 21.610 1.00 91.00 190 GLN A CA 1
ATOM 1471 C C . GLN A 1 190 ? 1.223 5.495 20.598 1.00 91.00 190 GLN A C 1
ATOM 1473 O O . GLN A 1 190 ? 2.283 5.793 20.057 1.00 91.00 190 GLN A O 1
ATOM 1478 N N . HIS A 1 191 ? 0.612 4.337 20.340 1.00 91.75 191 HIS A N 1
ATOM 1479 C CA . HIS A 1 191 ? 1.051 3.381 19.330 1.00 91.75 191 HIS A CA 1
ATOM 1480 C C . HIS A 1 191 ? 0.335 3.665 18.013 1.00 91.75 191 HIS A C 1
ATOM 1482 O O . HIS A 1 191 ? -0.823 3.292 17.806 1.00 91.75 191 HIS A O 1
ATOM 1488 N N . THR A 1 192 ? 1.066 4.323 17.120 1.00 94.25 192 THR A N 1
ATOM 1489 C CA . THR A 1 192 ? 0.610 4.661 15.776 1.00 94.25 192 THR A CA 1
ATOM 1490 C C . THR A 1 192 ? 1.514 4.009 14.736 1.00 94.25 192 THR A C 1
ATOM 1492 O O . THR A 1 192 ? 2.727 3.927 14.918 1.00 94.25 192 THR A O 1
ATOM 1495 N N . TYR A 1 193 ? 0.909 3.544 13.648 1.00 95.94 193 TYR A N 1
ATOM 1496 C CA . TYR A 1 193 ? 1.590 2.985 12.488 1.00 95.94 193 TYR A CA 1
ATOM 1497 C C . TYR A 1 193 ? 1.284 3.860 11.279 1.00 95.94 193 TYR A C 1
ATOM 1499 O O . TYR A 1 193 ? 0.114 4.103 10.983 1.00 95.94 193 TYR A O 1
ATOM 1507 N N . THR A 1 194 ? 2.324 4.297 10.577 1.00 96.12 194 THR A N 1
ATOM 1508 C CA . THR A 1 194 ? 2.184 5.132 9.382 1.00 96.12 194 THR A CA 1
ATOM 1509 C C . THR A 1 194 ? 2.634 4.349 8.160 1.00 96.12 194 THR A C 1
ATOM 1511 O O . THR A 1 194 ? 3.740 3.808 8.133 1.00 96.12 194 THR A O 1
ATOM 1514 N N . VAL A 1 195 ? 1.774 4.295 7.148 1.00 96.44 195 VAL A N 1
ATOM 1515 C CA . VAL A 1 195 ? 2.049 3.669 5.858 1.00 96.44 195 VAL A CA 1
ATOM 1516 C C . VAL A 1 195 ? 1.908 4.710 4.763 1.00 96.44 195 VAL A C 1
ATOM 1518 O O . VAL A 1 195 ? 0.827 5.249 4.557 1.00 96.44 195 VAL A O 1
ATOM 1521 N N . ASP A 1 196 ? 2.987 4.919 4.026 1.00 95.06 196 ASP A N 1
ATOM 1522 C CA . ASP A 1 196 ? 3.023 5.794 2.862 1.00 95.06 196 ASP A CA 1
ATOM 1523 C C . ASP A 1 196 ? 2.966 4.964 1.582 1.00 95.06 196 ASP A C 1
ATOM 1525 O O . ASP A 1 196 ? 3.679 3.963 1.451 1.00 95.06 196 ASP A O 1
ATOM 1529 N N . VAL A 1 197 ? 2.104 5.378 0.653 1.00 94.62 197 VAL A N 1
ATOM 1530 C CA . VAL A 1 197 ? 1.940 4.764 -0.667 1.00 94.62 197 VAL A CA 1
ATOM 1531 C C . VAL A 1 197 ? 1.970 5.869 -1.726 1.00 94.62 197 VAL A C 1
ATOM 1533 O O . VAL A 1 197 ? 0.969 6.563 -1.902 1.00 94.62 197 VAL A O 1
ATOM 1536 N N . PRO A 1 198 ? 3.108 6.079 -2.402 1.00 92.38 198 PRO A N 1
ATOM 1537 C CA . PRO A 1 198 ? 3.223 7.054 -3.481 1.00 92.38 198 PRO A CA 1
ATOM 1538 C C . PRO A 1 198 ? 2.627 6.528 -4.796 1.00 92.38 198 PRO A C 1
ATOM 1540 O O . PRO A 1 198 ? 2.626 5.326 -5.064 1.00 92.38 198 PRO A O 1
ATOM 1543 N N . PHE A 1 199 ? 2.120 7.449 -5.609 1.00 87.56 199 PHE A N 1
ATOM 1544 C CA . PHE A 1 199 ? 1.482 7.258 -6.905 1.00 87.56 199 PHE A CA 1
ATOM 1545 C C . PHE A 1 199 ? 2.055 8.270 -7.902 1.00 87.56 199 PHE A C 1
ATOM 1547 O O . PHE A 1 199 ? 1.426 9.293 -8.170 1.00 87.56 199 PHE A O 1
ATOM 1554 N N . ALA A 1 200 ? 3.224 7.989 -8.477 1.00 80.50 200 ALA A N 1
ATOM 1555 C CA . ALA A 1 200 ? 3.740 8.824 -9.554 1.00 80.50 200 ALA A CA 1
ATOM 1556 C C . ALA A 1 200 ? 2.920 8.647 -10.847 1.00 80.50 200 ALA A C 1
ATOM 1558 O O . ALA A 1 200 ? 2.576 7.527 -11.239 1.00 80.50 200 ALA A O 1
ATOM 1559 N N . THR A 1 201 ? 2.624 9.757 -11.519 1.00 66.44 201 THR A N 1
ATOM 1560 C CA . THR A 1 201 ? 2.018 9.818 -12.853 1.00 66.44 201 THR A CA 1
ATOM 1561 C C . THR A 1 201 ? 3.111 10.126 -13.871 1.00 66.44 201 THR A C 1
ATOM 1563 O O . THR A 1 201 ? 3.823 11.117 -13.710 1.00 66.44 201 THR A O 1
ATOM 1566 N N . TYR A 1 202 ? 3.249 9.294 -14.903 1.00 54.66 202 TYR A N 1
ATOM 1567 C CA . TYR A 1 202 ? 4.147 9.524 -16.037 1.00 54.66 202 TYR A CA 1
ATOM 1568 C C . TYR A 1 202 ? 3.452 9.139 -17.339 1.00 54.66 202 TYR A C 1
ATOM 1570 O O . TYR A 1 202 ? 2.694 8.140 -17.308 1.00 54.66 202 TYR A O 1
#

Organism: NCBI:txid2708063

Radius of gyration: 22.55 Å; chains: 1; bounding box: 37×78×80 Å

Foldseek 3Di:
DDDDDDDDDDDDDPPPCPPDPPDDWWKEKKFFAAFDDVPPPLLRTWMKTFTQDWDDFQFWWWFAPQVVQWTHDGKTFHDGQDDPCCCCPVRVDDPVVVCQSQVVLDPPPDPGGTRMTTIDGDDRRVPDDHDPPDPVSRMDMIGHRPWGGDPVGWIDDPPWIWRWDWDWAQRPVNQWIKIKIWTATPVHRVDIDIYIGIGGHD

Secondary structure (DSSP, 8-state):
--------------------PPPPP--EEEEEE---TTS-TTSTTEEEEEESS---TT-EEEEEETTTTEEEEEEEE-SSPBPHHHHHHTS---HHHHHHHTT-S-TTT-S--PEEEEEEE-GGGTT--PPTT-GGGGEEEEEETT-EE-TTSEEEETTEEEEEEEEEEE-TTSSEEEEEEEEEESS-TT-EEEEEEEEE--

pLDDT: mean 83.92, std 17.67, range [35.88, 98.5]

Sequence (202 aa):
MPRPLTLLTGACLAASCIGAMAAPPLFGGWRNLATTAEAPVREENMPFAMLPVEVARGTRLALLDARRKRTVCCLEVVSVPLEDPVLRHRFDLPEVWITDLRNGWDLEGRPYAPLVFALQRRDALLDYRFAEHSYDHLGGLLVPAQAQITPLGTLQLGARQFTLHIDEQAMANDNGSLTRYTLTDTQAPQHTYTVDVPFATY